Protein AF-A0A819YVL4-F1 (afdb_monomer_lite)

Sequence (292 aa):
MTNVKKLKRYEKDYFMRRAEEEQGELPLQRLEADNKRLTETCMRSELENEMLALELVNDRVRLKNNLEQAEDRMEKLTRELQVTRVIVKESEQHTFRLNEELENIREAFRRTCDELQQTQKIVTEYKQICSQLNDQLDKQKEKFKNKIETIQNVCCNSCNNLIRGTTSPPSSVVSTPECERQNHDNEDILPKISSVPSSITDRLRQVEIELAEKKLALTEALCNNQELAHQLRHSISIANDSDTTSVNSFRGISNNNNSTVRWLSKTIIILTYPFDFHFTSAIVSRVPASLK

Organism: NCBI:txid392033

Foldseek 3Di:
DPPVVVVVVVVVVVVVVVVVVVVVVVVVVVVVVVVVVVVVVVVVVVVVVVVVVVVVVVVVVVVVVVVVVVVVVVVVVVVVVVVVVVVVVVVVVVVVVVVVVVVVVVVVVVVVVVVVVVVVVVVVVVVVVVVVVVVVVVVVVVVVVVVLVVCLVPDDPVVNVVSVVVPPDDPDDPDDPPPDPPPPDPPPPDDPPPDPDVVVVVVVVVVVVVVVVVVVVVVVVVVVVVVVVVVVVVVVVVVVVVVVVVVVDDDDDDDDDPPVVVVVVVVVVVVPDDPDDDDDDDPDDDDDDDDD

pLDDT: mean 78.56, std 23.31, range [30.27, 98.75]

Structure (mmCIF, N/CA/C/O backbone):
data_AF-A0A819YVL4-F1
#
_entry.id   AF-A0A819YVL4-F1
#
loop_
_atom_site.group_PDB
_atom_site.id
_atom_site.type_symbol
_atom_site.label_atom_id
_atom_site.label_alt_id
_atom_site.label_comp_id
_atom_site.label_asym_id
_atom_site.label_entity_id
_atom_site.label_seq_id
_atom_site.pdbx_PDB_ins_code
_atom_site.Cartn_x
_atom_site.Cartn_y
_atom_site.Cartn_z
_atom_site.occupancy
_atom_site.B_iso_or_equiv
_atom_site.auth_seq_id
_atom_site.auth_comp_id
_atom_site.auth_asym_id
_atom_site.auth_atom_id
_atom_site.pdbx_PDB_model_num
ATOM 1 N N . MET A 1 1 ? 77.671 13.177 -96.233 1.00 52.41 1 MET A N 1
ATOM 2 C CA . MET A 1 1 ? 76.613 14.193 -96.038 1.00 52.41 1 MET A CA 1
ATOM 3 C C . MET A 1 1 ? 75.501 13.595 -95.194 1.00 52.41 1 MET A C 1
ATOM 5 O O . MET A 1 1 ? 74.635 12.898 -95.711 1.00 52.41 1 MET A O 1
ATOM 9 N N . THR A 1 2 ? 75.571 13.794 -93.882 1.00 53.97 2 THR A N 1
ATOM 10 C CA . THR A 1 2 ? 74.529 13.384 -92.935 1.00 53.97 2 THR A CA 1
ATOM 11 C C . THR A 1 2 ? 73.210 14.010 -93.377 1.00 53.97 2 THR A C 1
ATOM 13 O O . THR A 1 2 ? 73.145 15.202 -93.668 1.00 53.97 2 THR A O 1
ATOM 16 N N . ASN A 1 3 ? 72.184 13.183 -93.554 1.00 65.81 3 ASN A N 1
ATOM 17 C CA . ASN A 1 3 ? 70.962 13.545 -94.263 1.00 65.81 3 ASN A CA 1
ATOM 18 C C . ASN A 1 3 ? 70.121 14.518 -93.413 1.00 65.81 3 ASN A C 1
ATOM 20 O O . ASN A 1 3 ? 69.244 14.099 -92.662 1.00 65.81 3 ASN A O 1
ATOM 24 N N . VAL A 1 4 ? 70.409 15.819 -93.527 1.00 73.25 4 VAL A N 1
ATOM 25 C CA . VAL A 1 4 ? 69.782 16.930 -92.782 1.00 73.25 4 VAL A CA 1
ATOM 26 C C . VAL A 1 4 ? 68.249 16.873 -92.827 1.00 73.25 4 VAL A C 1
ATOM 28 O O . VAL A 1 4 ? 67.583 17.243 -91.865 1.00 73.25 4 VAL A O 1
ATOM 31 N N . LYS A 1 5 ? 67.667 16.345 -93.912 1.00 79.06 5 LYS A N 1
ATOM 32 C CA . LYS A 1 5 ? 66.213 16.160 -94.043 1.00 79.06 5 LYS A CA 1
ATOM 33 C C . LYS A 1 5 ? 65.666 15.081 -93.100 1.00 79.06 5 LYS A C 1
ATOM 35 O O . LYS A 1 5 ? 64.591 15.269 -92.542 1.00 79.06 5 LYS A O 1
ATOM 40 N N . LYS A 1 6 ? 66.397 13.977 -92.892 1.00 81.81 6 LYS A N 1
ATOM 41 C CA . LYS A 1 6 ? 66.023 12.945 -91.906 1.00 81.81 6 LYS A CA 1
ATOM 42 C C . LYS A 1 6 ? 66.091 13.497 -90.484 1.00 81.81 6 LYS A C 1
ATOM 44 O O . LYS A 1 6 ? 65.193 13.231 -89.700 1.00 81.81 6 LYS A O 1
ATOM 49 N N . LEU A 1 7 ? 67.105 14.309 -90.184 1.00 82.62 7 LEU A N 1
ATOM 50 C CA . LEU A 1 7 ? 67.271 14.914 -88.862 1.00 82.62 7 LEU A CA 1
ATOM 51 C C . LEU A 1 7 ? 66.114 15.868 -88.518 1.00 82.62 7 LEU A C 1
ATOM 53 O O . LEU A 1 7 ? 65.517 15.731 -87.460 1.00 82.62 7 LEU A O 1
ATOM 57 N N . LYS A 1 8 ? 65.713 16.737 -89.458 1.00 85.56 8 LYS A N 1
ATOM 58 C CA . LYS A 1 8 ? 64.545 17.625 -89.293 1.00 85.56 8 LYS A CA 1
ATOM 59 C C . LYS A 1 8 ? 63.222 16.873 -89.120 1.00 85.56 8 LYS A C 1
ATOM 61 O O . LYS A 1 8 ? 62.324 17.350 -88.435 1.00 85.56 8 LYS A O 1
ATOM 66 N N . ARG A 1 9 ? 63.078 15.702 -89.753 1.00 88.12 9 ARG A N 1
ATOM 67 C CA . ARG A 1 9 ? 61.903 14.842 -89.559 1.00 88.12 9 ARG A CA 1
ATOM 68 C C . ARG A 1 9 ? 61.876 14.262 -88.147 1.00 88.12 9 ARG A C 1
ATOM 70 O O . ARG A 1 9 ? 60.849 14.362 -87.496 1.00 88.12 9 ARG A O 1
ATOM 77 N N . TYR A 1 10 ? 62.998 13.728 -87.668 1.00 89.56 10 TYR A N 1
ATOM 78 C CA . TYR A 1 10 ? 63.088 13.218 -86.298 1.00 89.56 10 TYR A CA 1
ATOM 79 C C . TYR A 1 10 ? 62.870 14.306 -85.249 1.00 89.56 10 TYR A C 1
ATOM 81 O O . TYR A 1 10 ? 62.209 14.055 -84.252 1.00 89.56 10 TYR A O 1
ATOM 89 N N . GLU A 1 11 ? 63.375 15.513 -85.494 1.00 87.56 11 GLU A N 1
ATOM 90 C CA . GLU A 1 11 ? 63.125 16.677 -84.646 1.00 87.56 11 GLU A CA 1
ATOM 91 C C . GLU A 1 11 ? 61.625 17.000 -84.570 1.00 87.56 11 GLU A C 1
ATOM 93 O O . GLU A 1 11 ? 61.068 17.099 -83.479 1.00 87.56 11 GLU A O 1
ATOM 98 N N . LYS A 1 12 ? 60.938 17.066 -85.717 1.00 90.94 12 LYS A N 1
ATOM 99 C CA . LYS A 1 12 ? 59.486 17.284 -85.757 1.00 90.94 12 LYS A CA 1
ATOM 100 C C . LYS A 1 12 ? 58.706 16.159 -85.064 1.00 90.94 12 LYS A C 1
ATOM 102 O O . LYS A 1 12 ? 57.804 16.448 -84.286 1.00 90.94 12 LYS A O 1
ATOM 107 N N . ASP A 1 13 ? 59.053 14.903 -85.330 1.00 89.12 13 ASP A N 1
ATOM 108 C CA . ASP A 1 13 ? 58.382 13.739 -84.740 1.00 89.12 13 ASP A CA 1
ATOM 109 C C . ASP A 1 13 ? 58.608 13.670 -83.215 1.00 89.12 13 ASP A C 1
ATOM 111 O O . ASP A 1 13 ? 57.709 13.273 -82.478 1.00 89.12 13 ASP A O 1
ATOM 115 N N . TYR A 1 14 ? 59.774 14.107 -82.723 1.00 92.44 14 TYR A N 1
ATOM 116 C CA . TYR A 1 14 ? 60.055 14.251 -81.291 1.00 92.44 14 TYR A CA 1
ATOM 117 C C . TYR A 1 14 ? 59.185 15.336 -80.644 1.00 92.44 14 TYR A C 1
ATOM 119 O O . TYR A 1 14 ? 58.574 15.081 -79.609 1.00 92.44 14 TYR A O 1
ATOM 127 N N . PHE A 1 15 ? 59.078 16.519 -81.262 1.00 92.50 15 PHE A N 1
ATOM 128 C CA . PHE A 1 15 ? 58.222 17.590 -80.743 1.00 92.50 15 PHE A CA 1
ATOM 129 C C . PHE A 1 15 ? 56.736 17.217 -80.754 1.00 92.50 15 PHE A C 1
ATOM 131 O O . PHE A 1 15 ? 56.042 17.537 -79.795 1.00 92.50 15 PHE A O 1
ATOM 138 N N . MET A 1 16 ? 56.252 16.516 -81.788 1.00 90.88 16 MET A N 1
ATOM 139 C CA . MET A 1 16 ? 54.866 16.031 -81.814 1.00 90.88 16 MET A CA 1
ATOM 140 C C . MET A 1 16 ? 54.609 15.007 -80.707 1.00 90.88 16 MET A C 1
ATOM 142 O O . MET A 1 16 ? 53.653 15.172 -79.962 1.00 90.88 16 MET A O 1
ATOM 146 N N . ARG A 1 17 ? 55.491 14.012 -80.530 1.00 89.06 17 ARG A N 1
ATOM 147 C CA . ARG A 1 17 ? 55.328 13.007 -79.468 1.00 89.06 17 ARG A CA 1
ATOM 148 C C . ARG A 1 17 ? 55.371 13.628 -78.071 1.00 89.06 17 ARG A C 1
ATOM 150 O O . ARG A 1 17 ? 54.553 13.287 -77.233 1.00 89.06 17 ARG A O 1
ATOM 157 N N . ARG A 1 18 ? 56.282 14.576 -77.836 1.00 86.81 18 ARG A N 1
ATOM 158 C CA . ARG A 1 18 ? 56.377 15.284 -76.553 1.00 86.81 18 ARG A CA 1
ATOM 159 C C . ARG A 1 18 ? 55.138 16.136 -76.272 1.00 86.81 18 ARG A C 1
ATOM 161 O O . ARG A 1 18 ? 54.684 16.178 -75.139 1.00 86.81 18 ARG A O 1
ATOM 168 N N . ALA A 1 19 ? 54.586 16.792 -77.294 1.00 85.12 19 ALA A N 1
ATOM 169 C CA . ALA A 1 19 ? 53.345 17.550 -77.163 1.00 85.12 19 ALA A CA 1
ATOM 170 C C . ALA A 1 19 ? 52.132 16.636 -76.911 1.00 85.12 19 ALA A C 1
ATOM 172 O O . ALA A 1 19 ? 51.257 17.000 -76.135 1.00 85.12 19 ALA A O 1
ATOM 173 N N . GLU A 1 20 ? 52.087 15.449 -77.526 1.00 86.56 20 GLU A N 1
ATOM 174 C CA . GLU A 1 20 ? 51.066 14.424 -77.259 1.00 86.56 20 GLU A CA 1
ATOM 175 C C . GLU A 1 20 ? 51.182 13.853 -75.835 1.00 86.56 20 GLU A C 1
ATOM 177 O O . GLU A 1 20 ? 50.165 13.688 -75.165 1.00 86.56 20 GLU A O 1
ATOM 182 N N . GLU A 1 21 ? 52.403 13.597 -75.351 1.00 80.19 21 GLU A N 1
ATOM 183 C CA . GLU A 1 21 ? 52.685 13.180 -73.969 1.00 80.19 21 GLU A CA 1
ATOM 184 C C . GLU A 1 21 ? 52.260 14.265 -72.970 1.00 80.19 21 GLU A C 1
ATOM 186 O O . GLU A 1 21 ? 51.478 13.983 -72.071 1.00 80.19 21 GLU A O 1
ATOM 191 N N . GLU A 1 22 ? 52.663 15.520 -73.178 1.00 79.19 22 GLU A N 1
ATOM 192 C CA . GLU A 1 22 ? 52.280 16.659 -72.329 1.00 79.19 22 GLU A CA 1
ATOM 193 C C . GLU A 1 22 ? 50.758 16.903 -72.350 1.00 79.19 22 GLU A C 1
ATOM 195 O O . GLU A 1 22 ? 50.133 17.150 -71.314 1.00 79.19 22 GLU A O 1
ATOM 200 N N . GLN A 1 23 ? 50.119 16.753 -73.517 1.00 80.75 23 GLN A N 1
ATOM 201 C CA . GLN A 1 23 ? 48.664 16.818 -73.646 1.00 80.75 23 GLN A CA 1
ATOM 202 C C . GLN A 1 23 ? 47.959 15.620 -72.993 1.00 80.75 23 GLN A C 1
ATOM 204 O O . GLN A 1 23 ? 46.800 15.768 -72.620 1.00 80.75 23 GLN A O 1
ATOM 209 N N . GLY A 1 24 ? 48.607 14.460 -72.852 1.00 79.88 24 GLY A N 1
ATOM 210 C CA . GLY A 1 24 ? 48.092 13.290 -72.130 1.00 79.88 24 GLY A CA 1
ATOM 211 C C . GLY A 1 24 ? 48.316 13.360 -70.614 1.00 79.88 24 GLY A C 1
ATOM 212 O O . GLY A 1 24 ? 47.449 12.951 -69.838 1.00 79.88 24 GLY A O 1
ATOM 213 N N . GLU A 1 25 ? 49.433 13.947 -70.186 1.00 78.88 25 GLU A N 1
ATOM 214 C CA . GLU A 1 25 ? 49.786 14.181 -68.784 1.00 78.88 25 GLU A CA 1
ATOM 215 C C . GLU A 1 25 ? 48.836 15.186 -68.114 1.00 78.88 25 GLU A C 1
ATOM 217 O O . GLU A 1 25 ? 48.423 14.974 -66.976 1.00 78.88 25 GLU A O 1
ATOM 222 N N . LEU A 1 26 ? 48.406 16.242 -68.814 1.00 83.50 26 LEU A N 1
ATOM 223 C CA . LEU A 1 26 ? 47.478 17.248 -68.271 1.00 83.50 26 LEU A CA 1
ATOM 224 C C . LEU A 1 26 ? 46.088 16.677 -67.866 1.00 83.50 26 LEU A C 1
ATOM 226 O O . LEU A 1 26 ? 45.617 16.960 -66.759 1.00 83.50 26 LEU A O 1
ATOM 230 N N . PRO A 1 27 ? 45.399 15.869 -68.699 1.00 91.75 27 PRO A N 1
ATOM 231 C CA . PRO A 1 27 ? 44.205 15.117 -68.321 1.00 91.75 27 PRO A CA 1
ATOM 232 C C . PRO A 1 27 ? 44.451 14.121 -67.191 1.00 91.75 27 PRO A C 1
ATOM 234 O O . PRO A 1 27 ? 43.608 14.011 -66.301 1.00 91.75 27 PRO A O 1
ATOM 237 N N . LEU A 1 28 ? 45.587 13.416 -67.211 1.00 90.56 28 LEU A N 1
ATOM 238 C CA . LEU A 1 28 ? 45.926 12.439 -66.181 1.00 90.56 28 LEU A CA 1
ATOM 239 C C . LEU A 1 28 ? 46.064 13.113 -64.809 1.00 90.56 28 LEU A C 1
ATOM 241 O O . LEU A 1 28 ? 45.412 12.687 -63.862 1.00 90.56 28 LEU A O 1
ATOM 245 N N . GLN A 1 29 ? 46.792 14.228 -64.724 1.00 91.56 29 GLN A N 1
ATOM 246 C CA . GLN A 1 29 ? 46.947 15.011 -63.491 1.00 91.56 29 GLN A CA 1
ATOM 247 C C . GLN A 1 29 ? 45.604 15.520 -62.945 1.00 91.56 29 GLN A C 1
ATOM 249 O O . GLN A 1 29 ? 45.379 15.523 -61.733 1.00 91.56 29 GLN A O 1
ATOM 254 N N . ARG A 1 30 ? 44.679 15.934 -63.824 1.00 93.00 30 ARG A N 1
ATOM 255 C CA . ARG A 1 30 ? 43.323 16.328 -63.408 1.00 93.00 30 ARG A CA 1
ATOM 256 C C . ARG A 1 30 ? 42.560 15.145 -62.816 1.00 93.00 30 ARG A C 1
ATOM 258 O O . ARG A 1 30 ? 41.958 15.289 -61.755 1.00 93.00 30 ARG A O 1
ATOM 265 N N . LEU A 1 31 ? 42.589 13.997 -63.490 1.00 94.94 31 LEU A N 1
ATOM 266 C CA . LEU A 1 31 ? 41.920 12.786 -63.018 1.00 94.94 31 LEU A CA 1
ATOM 267 C C . LEU A 1 31 ? 42.509 12.292 -61.694 1.00 94.94 31 LEU A C 1
ATOM 269 O O . LEU A 1 31 ? 41.754 11.888 -60.816 1.00 94.94 31 LEU A O 1
ATOM 273 N N . GLU A 1 32 ? 43.826 12.366 -61.514 1.00 95.31 32 GLU A N 1
ATOM 274 C CA . GLU A 1 32 ? 44.493 12.037 -60.251 1.00 95.31 32 GLU A CA 1
ATOM 275 C C . GLU A 1 32 ? 44.056 12.968 -59.114 1.00 95.31 32 GLU A C 1
ATOM 277 O O . GLU A 1 32 ? 43.731 12.498 -58.021 1.00 95.31 32 GLU A O 1
ATOM 282 N N . ALA A 1 33 ? 43.979 14.277 -59.367 1.00 94.69 33 ALA A N 1
ATOM 283 C CA . ALA A 1 33 ? 43.494 15.245 -58.385 1.00 94.69 33 ALA A CA 1
ATOM 284 C C . ALA A 1 33 ? 42.017 15.010 -58.017 1.00 94.69 33 ALA A C 1
ATOM 286 O O . ALA A 1 33 ? 41.658 15.049 -56.837 1.00 94.69 33 ALA A O 1
ATOM 287 N N . ASP A 1 34 ? 41.164 14.727 -59.005 1.00 95.56 34 ASP A N 1
ATOM 288 C CA . ASP A 1 34 ? 39.753 14.411 -58.778 1.00 95.56 34 ASP A CA 1
ATOM 289 C C . ASP A 1 34 ? 39.583 13.087 -58.015 1.00 95.56 34 ASP A C 1
ATOM 291 O O . ASP A 1 34 ? 38.775 13.018 -57.088 1.00 95.56 34 ASP A O 1
ATOM 295 N N . ASN A 1 35 ? 40.370 12.057 -58.340 1.00 95.88 35 ASN A N 1
ATOM 296 C CA . ASN A 1 35 ? 40.359 10.770 -57.643 1.00 95.88 35 ASN A CA 1
ATOM 297 C C . ASN A 1 35 ? 40.814 10.924 -56.185 1.00 95.88 35 ASN A C 1
ATOM 299 O O . ASN A 1 35 ? 40.161 10.420 -55.270 1.00 95.88 35 ASN A O 1
ATOM 303 N N . LYS A 1 36 ? 41.862 11.721 -55.945 1.00 97.25 36 LYS A N 1
ATOM 304 C CA . LYS A 1 36 ? 42.297 12.072 -54.590 1.00 97.25 36 LYS A CA 1
ATOM 305 C C . LYS A 1 36 ? 41.182 12.772 -53.807 1.00 97.25 36 LYS A C 1
ATOM 307 O O . LYS A 1 36 ? 40.866 12.342 -52.702 1.00 97.25 36 LYS A O 1
ATOM 312 N N . ARG A 1 37 ? 40.522 13.779 -54.394 1.00 97.12 37 ARG A N 1
ATOM 313 C CA . ARG A 1 37 ? 39.398 14.487 -53.750 1.00 97.12 37 ARG A CA 1
ATOM 314 C C . ARG A 1 37 ? 38.223 13.554 -53.440 1.00 97.12 37 ARG A C 1
ATOM 316 O O . ARG A 1 37 ? 37.609 13.662 -52.378 1.00 97.12 37 ARG A O 1
ATOM 323 N N . LEU A 1 38 ? 37.884 12.651 -54.362 1.00 97.88 38 LEU A N 1
ATOM 324 C CA . LEU A 1 38 ? 36.821 11.662 -54.161 1.00 97.88 38 LEU A CA 1
ATOM 325 C C . LEU A 1 38 ? 37.177 10.668 -53.054 1.00 97.88 38 LEU A C 1
ATOM 327 O O . LEU A 1 38 ? 36.324 10.367 -52.223 1.00 97.88 38 LEU A O 1
ATOM 331 N N . THR A 1 39 ? 38.431 10.221 -53.006 1.00 97.69 39 THR A N 1
ATOM 332 C CA . THR A 1 39 ? 38.941 9.326 -51.960 1.00 97.69 39 THR A CA 1
ATOM 333 C C . THR A 1 39 ? 38.878 9.995 -50.590 1.00 97.69 39 THR A C 1
ATOM 335 O O . THR A 1 39 ? 38.339 9.417 -49.653 1.00 97.69 39 THR A O 1
ATOM 338 N N . GLU A 1 40 ? 39.339 11.244 -50.476 1.00 97.69 40 GLU A N 1
ATOM 339 C CA . GLU A 1 40 ? 39.250 12.028 -49.236 1.00 97.69 40 GLU A CA 1
ATOM 340 C C . GLU A 1 40 ? 37.793 12.222 -48.787 1.00 97.69 40 GLU A C 1
ATOM 342 O O . GLU A 1 40 ? 37.478 12.123 -47.601 1.00 97.69 40 GLU A O 1
ATOM 347 N N . THR A 1 41 ? 36.883 12.455 -49.737 1.00 97.94 41 THR A N 1
ATOM 348 C CA . THR A 1 41 ? 35.451 12.592 -49.440 1.00 97.94 41 THR A CA 1
ATOM 349 C C . THR A 1 41 ? 34.844 11.269 -48.970 1.00 97.94 41 THR A C 1
ATOM 351 O O . THR A 1 41 ? 34.106 11.283 -47.988 1.00 97.94 41 THR A O 1
ATOM 354 N N . CYS A 1 42 ? 35.177 10.142 -49.614 1.00 97.69 42 CYS A N 1
ATOM 355 C CA . CYS A 1 42 ? 34.743 8.813 -49.170 1.00 97.69 42 CYS A CA 1
ATOM 356 C C . CYS A 1 42 ? 35.244 8.515 -47.762 1.00 97.69 42 CYS A C 1
ATOM 358 O O . CYS A 1 42 ? 34.427 8.210 -46.904 1.00 97.69 42 CYS A O 1
ATOM 360 N N . MET A 1 43 ? 36.541 8.701 -47.497 1.00 98.06 43 MET A N 1
ATOM 361 C CA . MET A 1 43 ? 37.119 8.463 -46.170 1.00 98.06 43 MET A CA 1
ATOM 362 C C . MET A 1 43 ? 36.424 9.296 -45.090 1.00 98.06 43 MET A C 1
ATOM 364 O O . MET A 1 43 ? 36.105 8.788 -44.020 1.00 98.06 43 MET A O 1
ATOM 368 N N . ARG A 1 44 ? 36.135 10.574 -45.364 1.00 98.31 44 ARG A N 1
ATOM 369 C CA . ARG A 1 44 ? 35.394 11.420 -44.420 1.00 98.31 44 ARG A CA 1
ATOM 370 C C . ARG A 1 44 ? 33.985 10.887 -44.162 1.00 98.31 44 ARG A C 1
ATOM 372 O O . ARG A 1 44 ? 33.578 10.804 -43.010 1.00 98.31 44 ARG A O 1
ATOM 379 N N . SER A 1 45 ? 33.247 10.534 -45.212 1.00 98.00 45 SER A N 1
ATOM 380 C CA . SER A 1 45 ? 31.891 9.997 -45.071 1.00 98.00 45 SER A CA 1
ATOM 381 C C . SER A 1 45 ? 31.866 8.626 -44.390 1.00 98.00 45 SER A C 1
ATOM 383 O O . SER A 1 45 ? 30.940 8.346 -43.635 1.00 98.00 45 SER A O 1
ATOM 385 N N . GLU A 1 46 ? 32.873 7.783 -44.610 1.00 98.25 46 GLU A N 1
ATOM 386 C CA . GLU A 1 46 ? 33.050 6.511 -43.901 1.00 98.25 46 GLU A CA 1
ATOM 387 C C . GLU A 1 46 ? 33.251 6.748 -42.401 1.00 98.25 46 GLU A C 1
ATOM 389 O O . GLU A 1 46 ? 32.521 6.173 -41.599 1.00 98.25 46 GLU A O 1
ATOM 394 N N . LEU A 1 47 ? 34.138 7.673 -42.022 1.00 98.12 47 LEU A N 1
ATOM 395 C CA . LEU A 1 47 ? 34.357 8.040 -40.620 1.00 98.12 47 LEU A CA 1
ATOM 396 C C . LEU A 1 47 ? 33.106 8.643 -39.967 1.00 98.12 47 LEU A C 1
ATOM 398 O O . LEU A 1 47 ? 32.761 8.279 -38.845 1.00 98.12 47 LEU A O 1
ATOM 402 N N . GLU A 1 48 ? 32.406 9.550 -40.656 1.00 98.44 48 GLU A N 1
ATOM 403 C CA . GLU A 1 48 ? 31.145 10.124 -40.166 1.00 98.44 48 GLU A CA 1
ATOM 404 C C . GLU A 1 48 ? 30.097 9.018 -39.934 1.00 98.44 48 GLU A C 1
ATOM 406 O O . GLU A 1 48 ? 29.450 8.988 -38.886 1.00 98.44 48 GLU A O 1
ATOM 411 N N . ASN A 1 49 ? 29.976 8.057 -40.855 1.00 98.12 49 ASN A N 1
ATOM 412 C CA . ASN A 1 49 ? 29.081 6.910 -40.700 1.00 98.12 49 ASN A CA 1
ATOM 413 C C . ASN A 1 49 ? 29.483 6.001 -39.529 1.00 98.12 49 ASN A C 1
ATOM 415 O O . ASN A 1 49 ? 28.613 5.562 -38.776 1.00 98.12 49 ASN A O 1
ATOM 419 N N . GLU A 1 50 ? 30.776 5.722 -39.354 1.00 98.56 50 GLU A N 1
ATOM 420 C CA . GLU A 1 50 ? 31.285 4.934 -38.226 1.00 98.56 50 GLU A CA 1
ATOM 421 C C . GLU A 1 50 ? 30.989 5.615 -36.886 1.00 98.56 50 GLU A C 1
ATOM 423 O O . GLU A 1 50 ? 30.509 4.968 -35.953 1.00 98.56 50 GLU A O 1
ATOM 428 N N . MET A 1 51 ? 31.204 6.929 -36.794 1.00 98.44 51 MET A N 1
ATOM 429 C CA . MET A 1 51 ? 30.887 7.707 -35.596 1.00 98.44 51 MET A CA 1
ATOM 430 C C . MET A 1 51 ? 29.394 7.667 -35.269 1.00 98.44 51 MET A C 1
ATOM 432 O O . MET A 1 51 ? 29.029 7.402 -34.122 1.00 98.44 51 MET A O 1
ATOM 436 N N . LEU A 1 52 ? 28.531 7.867 -36.269 1.00 98.56 52 LEU A N 1
ATOM 437 C CA . LEU A 1 52 ? 27.080 7.783 -36.094 1.00 98.56 52 LEU A CA 1
ATOM 438 C C . LEU A 1 52 ? 26.637 6.374 -35.678 1.00 98.56 52 LEU A C 1
ATOM 440 O O . LEU A 1 52 ? 25.757 6.224 -34.829 1.00 98.56 52 LEU A O 1
ATOM 444 N N . ALA A 1 53 ? 27.258 5.328 -36.229 1.00 98.62 53 ALA A N 1
ATOM 445 C CA . ALA A 1 53 ? 26.980 3.952 -35.833 1.00 98.62 53 ALA A CA 1
ATOM 446 C C . ALA A 1 53 ? 27.368 3.694 -34.367 1.00 98.62 53 ALA A C 1
ATOM 448 O O . ALA A 1 53 ? 26.598 3.071 -33.631 1.00 98.62 53 ALA A O 1
ATOM 449 N N . LEU A 1 54 ? 28.524 4.197 -33.920 1.00 98.56 54 LEU A N 1
ATOM 450 C CA . LEU A 1 54 ? 28.957 4.100 -32.524 1.00 98.56 54 LEU A CA 1
ATOM 451 C C . LEU A 1 54 ? 28.020 4.859 -31.579 1.00 98.56 54 LEU A C 1
ATOM 453 O O . LEU A 1 54 ? 27.638 4.314 -30.541 1.00 98.56 54 LEU A O 1
ATOM 457 N N . GLU A 1 55 ? 27.619 6.080 -31.937 1.00 98.50 55 GLU A N 1
ATOM 458 C CA . GLU A 1 55 ? 26.669 6.878 -31.156 1.00 98.50 55 GLU A CA 1
ATOM 459 C C . GLU A 1 55 ? 25.324 6.154 -31.022 1.00 98.50 55 GLU A C 1
ATOM 461 O O . GLU A 1 55 ? 24.822 5.986 -29.911 1.00 98.50 55 GLU A O 1
ATOM 466 N N . LEU A 1 56 ? 24.797 5.608 -32.122 1.00 98.56 56 LEU A N 1
ATOM 467 C CA . LEU A 1 56 ? 23.551 4.844 -32.117 1.00 98.56 56 LEU A CA 1
ATOM 468 C C . LEU A 1 56 ? 23.645 3.588 -31.244 1.00 98.56 56 LEU A C 1
ATOM 470 O O . LEU A 1 56 ? 22.704 3.259 -30.518 1.00 98.56 56 LEU A O 1
ATOM 474 N N . VAL A 1 57 ? 24.766 2.865 -31.295 1.00 98.69 57 VAL A N 1
ATOM 475 C CA . VAL A 1 57 ? 24.986 1.694 -30.435 1.00 98.69 57 VAL A CA 1
ATOM 476 C C . VAL A 1 57 ? 25.049 2.108 -28.966 1.00 98.69 57 VAL A C 1
ATOM 478 O O . VAL A 1 57 ? 24.421 1.452 -28.132 1.00 98.69 57 VAL A O 1
ATOM 481 N N . ASN A 1 58 ? 25.749 3.196 -28.645 1.00 98.56 58 ASN A N 1
ATOM 482 C CA . ASN A 1 58 ? 25.836 3.718 -27.285 1.00 98.56 58 ASN A CA 1
ATOM 483 C C . ASN A 1 58 ? 24.454 4.129 -26.756 1.00 98.56 58 ASN A C 1
ATOM 485 O O . ASN A 1 58 ? 24.040 3.702 -25.676 1.00 98.56 58 ASN A O 1
ATOM 489 N N . ASP A 1 59 ? 23.688 4.864 -27.558 1.00 98.62 59 ASP A N 1
ATOM 490 C CA . ASP A 1 59 ? 22.324 5.259 -27.223 1.00 98.62 59 ASP A CA 1
ATOM 491 C C . ASP A 1 59 ? 21.404 4.060 -27.043 1.00 98.62 59 ASP A C 1
ATOM 493 O O . ASP A 1 59 ? 20.641 4.003 -26.078 1.00 98.62 59 ASP A O 1
ATOM 497 N N . ARG A 1 60 ? 21.520 3.049 -27.907 1.00 98.62 60 ARG A N 1
ATOM 498 C CA . ARG A 1 60 ? 20.774 1.798 -27.767 1.00 98.62 60 ARG A CA 1
ATOM 499 C C . ARG A 1 60 ? 21.098 1.093 -26.451 1.00 98.62 60 ARG A C 1
ATOM 501 O O . ARG A 1 60 ? 20.177 0.610 -25.796 1.00 98.62 60 ARG A O 1
ATOM 508 N N . VAL A 1 61 ? 22.371 0.999 -26.065 1.00 98.69 61 VAL A N 1
ATOM 509 C CA . VAL A 1 61 ? 22.775 0.387 -24.786 1.00 98.69 61 VAL A CA 1
ATOM 510 C C . VAL A 1 61 ? 22.236 1.204 -23.613 1.00 98.69 61 VAL A C 1
ATOM 512 O O . VAL A 1 61 ? 21.610 0.646 -22.715 1.00 98.69 61 VAL A O 1
ATOM 515 N N . ARG A 1 62 ? 22.386 2.531 -23.654 1.00 98.69 62 ARG A N 1
ATOM 516 C CA . ARG A 1 62 ? 21.873 3.444 -22.627 1.00 98.69 62 ARG A CA 1
ATOM 517 C C . ARG A 1 62 ? 20.361 3.311 -22.441 1.00 98.69 62 ARG A C 1
ATOM 519 O O . ARG A 1 62 ? 19.892 3.211 -21.311 1.00 98.69 62 ARG A O 1
ATOM 526 N N . LEU A 1 63 ? 19.598 3.285 -23.533 1.00 98.62 63 LEU A N 1
ATOM 527 C CA . LEU A 1 63 ? 18.142 3.144 -23.484 1.00 98.62 63 LEU A CA 1
ATOM 528 C C . LEU A 1 63 ? 17.712 1.775 -22.957 1.00 98.62 63 LEU A C 1
ATOM 530 O O . LEU A 1 63 ? 16.767 1.714 -22.177 1.00 98.62 63 LEU A O 1
ATOM 534 N N . LYS A 1 64 ? 18.418 0.697 -23.319 1.00 98.69 64 LYS A N 1
ATOM 535 C CA . LYS A 1 64 ? 18.160 -0.635 -22.756 1.00 98.69 64 LYS A CA 1
ATOM 536 C C . LYS A 1 64 ? 18.388 -0.671 -21.248 1.00 98.69 64 LYS A C 1
ATOM 538 O O . LYS A 1 64 ? 17.505 -1.120 -20.532 1.00 98.69 64 LYS A O 1
ATOM 543 N N . ASN A 1 65 ? 19.501 -0.119 -20.771 1.00 98.62 65 ASN A N 1
ATOM 544 C CA . ASN A 1 65 ? 19.785 -0.054 -19.337 1.00 98.62 65 ASN A CA 1
ATOM 545 C C . ASN A 1 65 ? 18.744 0.797 -18.591 1.00 98.62 65 ASN A C 1
ATOM 547 O O . ASN A 1 65 ? 18.349 0.468 -17.477 1.00 98.62 65 ASN A O 1
ATOM 551 N N . ASN A 1 66 ? 18.285 1.897 -19.197 1.00 98.75 66 ASN A N 1
ATOM 552 C CA . ASN A 1 66 ? 17.230 2.725 -18.614 1.00 98.75 66 ASN A CA 1
ATOM 553 C C . ASN A 1 66 ? 15.884 1.989 -18.556 1.00 98.75 66 ASN A C 1
ATOM 555 O O . ASN A 1 66 ? 15.152 2.161 -17.584 1.00 98.75 66 ASN A O 1
ATOM 559 N N . LEU A 1 67 ? 15.562 1.196 -19.583 1.00 98.75 67 LEU A N 1
ATOM 560 C CA . LEU A 1 67 ? 14.358 0.369 -19.616 1.00 98.75 67 LEU A CA 1
ATOM 561 C C . LEU A 1 67 ? 14.410 -0.712 -18.532 1.00 98.75 67 LEU A C 1
ATOM 563 O O . LEU A 1 67 ? 13.489 -0.780 -17.729 1.00 98.75 67 LEU A O 1
ATOM 567 N N . GLU A 1 68 ? 15.509 -1.460 -18.445 1.00 98.75 68 GLU A N 1
ATOM 568 C CA . GLU A 1 68 ? 15.726 -2.490 -17.418 1.00 98.75 68 GLU A CA 1
ATOM 569 C C . GLU A 1 68 ? 15.597 -1.901 -16.003 1.00 98.75 68 GLU A C 1
ATOM 571 O O . GLU A 1 68 ? 14.830 -2.389 -15.178 1.00 98.75 68 GLU A O 1
ATOM 576 N N . GLN A 1 69 ? 16.228 -0.749 -15.741 1.00 98.62 69 GLN A N 1
ATOM 577 C CA . GLN A 1 69 ? 16.073 -0.056 -14.458 1.00 98.62 69 GLN A CA 1
ATOM 578 C C . GLN A 1 69 ? 14.634 0.395 -14.178 1.00 98.62 69 GLN A C 1
ATOM 580 O O . GLN A 1 69 ? 14.222 0.459 -13.017 1.00 98.62 69 GLN A O 1
ATOM 585 N N . ALA A 1 70 ? 13.879 0.793 -15.203 1.00 98.56 70 ALA A N 1
ATOM 586 C CA . ALA A 1 70 ? 12.481 1.174 -15.040 1.00 98.56 70 ALA A CA 1
ATOM 587 C C . ALA A 1 70 ? 11.604 -0.051 -14.739 1.00 98.56 70 ALA A C 1
ATOM 589 O O . ALA A 1 70 ? 10.728 0.036 -13.876 1.00 98.56 70 ALA A O 1
ATOM 590 N N . GLU A 1 71 ? 11.872 -1.182 -15.391 1.00 98.69 71 GLU A N 1
ATOM 591 C CA . GLU A 1 71 ? 11.207 -2.466 -15.157 1.00 98.69 71 GLU A CA 1
ATOM 592 C C . GLU A 1 71 ? 11.468 -2.975 -13.731 1.00 98.69 71 GLU A C 1
ATOM 594 O O . GLU A 1 71 ? 10.510 -3.242 -13.003 1.00 98.69 71 GLU A O 1
ATOM 599 N N . ASP A 1 72 ? 12.721 -2.963 -13.267 1.00 98.75 72 ASP A N 1
ATOM 600 C CA . ASP A 1 72 ? 13.086 -3.332 -11.890 1.00 98.75 72 ASP A CA 1
ATOM 601 C C . ASP A 1 72 ? 12.377 -2.459 -10.845 1.00 98.75 72 ASP A C 1
ATOM 603 O O . ASP A 1 72 ? 11.877 -2.938 -9.819 1.00 98.75 72 ASP A O 1
ATOM 607 N N . ARG A 1 73 ? 12.310 -1.143 -11.093 1.00 98.62 73 ARG A N 1
ATOM 608 C CA . ARG A 1 73 ? 11.598 -0.203 -10.212 1.00 98.62 73 ARG A CA 1
ATOM 609 C C . ARG A 1 73 ? 10.103 -0.488 -10.191 1.00 98.62 73 ARG A C 1
ATOM 611 O O . ARG A 1 73 ? 9.503 -0.455 -9.117 1.00 98.62 73 ARG A O 1
ATOM 618 N N . MET A 1 74 ? 9.504 -0.759 -11.347 1.00 98.69 74 MET A N 1
ATOM 619 C CA . MET A 1 74 ? 8.091 -1.111 -11.452 1.00 98.69 74 MET A CA 1
ATOM 620 C C . MET A 1 74 ? 7.793 -2.402 -10.684 1.00 98.69 74 MET A C 1
ATOM 622 O O . MET A 1 74 ? 6.820 -2.453 -9.929 1.00 98.69 74 MET A O 1
ATOM 626 N N . GLU A 1 75 ? 8.636 -3.424 -10.818 1.00 98.69 75 GLU A N 1
ATOM 627 C CA . GLU A 1 75 ? 8.463 -4.692 -10.111 1.00 98.69 75 GLU A CA 1
ATOM 628 C C . GLU A 1 75 ? 8.597 -4.511 -8.592 1.00 98.69 75 GLU A C 1
ATOM 630 O O . GLU A 1 75 ? 7.753 -4.986 -7.826 1.00 98.69 75 GLU A O 1
ATOM 635 N N . LYS A 1 76 ? 9.602 -3.746 -8.145 1.00 98.56 76 LYS A N 1
ATOM 636 C CA . LYS A 1 76 ? 9.787 -3.406 -6.729 1.00 98.56 76 LYS A CA 1
ATOM 637 C C . LYS A 1 76 ? 8.567 -2.686 -6.153 1.00 98.56 76 LYS A C 1
ATOM 639 O O . LYS A 1 76 ? 8.044 -3.113 -5.125 1.00 98.56 76 LYS A O 1
ATOM 644 N N . LEU A 1 77 ? 8.082 -1.640 -6.826 1.00 98.44 77 LEU A N 1
ATOM 645 C CA . LEU A 1 77 ? 6.894 -0.897 -6.394 1.00 98.44 77 LEU A CA 1
ATOM 646 C C . LEU A 1 77 ? 5.644 -1.781 -6.383 1.00 98.44 77 LEU A C 1
ATOM 648 O O . LEU A 1 77 ? 4.818 -1.672 -5.481 1.00 98.44 77 LEU A O 1
ATOM 652 N N . THR A 1 78 ? 5.513 -2.693 -7.347 1.00 98.50 78 THR A N 1
ATOM 653 C CA . THR A 1 78 ? 4.396 -3.645 -7.401 1.00 98.50 78 THR A CA 1
ATOM 654 C C . THR A 1 78 ? 4.420 -4.597 -6.204 1.00 98.50 78 THR A C 1
ATOM 656 O O . THR A 1 78 ? 3.383 -4.819 -5.573 1.00 98.50 78 THR A O 1
ATOM 659 N N . ARG A 1 79 ? 5.600 -5.116 -5.838 1.00 98.50 79 ARG A N 1
ATOM 660 C CA . ARG A 1 79 ? 5.779 -5.949 -4.639 1.00 98.50 79 ARG A CA 1
ATOM 661 C C . ARG A 1 79 ? 5.452 -5.179 -3.359 1.00 98.50 79 ARG A C 1
ATOM 663 O O . ARG A 1 79 ? 4.682 -5.672 -2.538 1.00 98.50 79 ARG A O 1
ATOM 670 N N . GLU A 1 80 ? 5.974 -3.964 -3.205 1.00 98.38 80 GLU A N 1
ATOM 671 C CA . GLU A 1 80 ? 5.707 -3.107 -2.039 1.00 98.38 80 GLU A CA 1
ATOM 672 C C . GLU A 1 80 ? 4.219 -2.748 -1.907 1.00 98.38 80 GLU A C 1
ATOM 674 O O . GLU A 1 80 ? 3.657 -2.799 -0.809 1.00 98.38 80 GLU A O 1
ATOM 679 N N . LEU A 1 81 ? 3.549 -2.453 -3.024 1.00 98.56 81 LEU A N 1
ATOM 680 C CA . LEU A 1 81 ? 2.112 -2.189 -3.057 1.00 98.56 81 LEU A CA 1
ATOM 681 C C . LEU A 1 81 ? 1.317 -3.414 -2.603 1.00 98.56 81 LEU A C 1
ATOM 683 O O . LEU A 1 81 ? 0.386 -3.280 -1.808 1.00 98.56 81 LEU A O 1
ATOM 687 N N . GLN A 1 82 ? 1.684 -4.608 -3.074 1.00 98.56 82 GLN A N 1
ATOM 688 C CA . GLN A 1 82 ? 1.006 -5.840 -2.683 1.00 98.56 82 GLN A CA 1
ATOM 689 C C . GLN A 1 82 ? 1.172 -6.129 -1.186 1.00 98.56 82 GLN A C 1
ATOM 691 O O . GLN A 1 82 ? 0.187 -6.452 -0.524 1.00 98.56 82 GLN A O 1
ATOM 696 N N . VAL A 1 83 ? 2.378 -5.954 -0.637 1.00 98.25 83 VAL A N 1
ATOM 697 C CA . VAL A 1 83 ? 2.631 -6.087 0.809 1.00 98.25 83 VAL A CA 1
ATOM 698 C C . VAL A 1 83 ? 1.796 -5.077 1.597 1.00 98.25 83 VAL A C 1
ATOM 700 O O . VAL A 1 83 ? 1.080 -5.454 2.523 1.00 98.25 83 VAL A O 1
ATOM 703 N N . THR A 1 84 ? 1.808 -3.807 1.189 1.00 97.50 84 THR A N 1
ATOM 704 C CA . THR A 1 84 ? 1.036 -2.744 1.852 1.00 97.50 84 THR A CA 1
ATOM 705 C C . THR A 1 84 ? -0.463 -3.039 1.827 1.00 97.50 84 THR A C 1
ATOM 707 O O . THR A 1 84 ? -1.147 -2.856 2.830 1.00 97.50 84 THR A O 1
ATOM 710 N N . ARG A 1 85 ? -0.986 -3.555 0.707 1.00 98.56 85 ARG A N 1
ATOM 711 C CA . ARG A 1 85 ? -2.397 -3.943 0.578 1.00 98.56 85 ARG A CA 1
ATOM 712 C C . ARG A 1 85 ? -2.781 -5.046 1.564 1.00 98.56 85 ARG A C 1
ATOM 714 O O . ARG A 1 85 ? -3.867 -4.983 2.137 1.00 98.56 85 ARG A O 1
ATOM 721 N N . VAL A 1 86 ? -1.918 -6.045 1.754 1.00 98.50 86 VAL A N 1
ATOM 722 C CA . VAL A 1 86 ? -2.152 -7.115 2.736 1.00 98.50 86 VAL A CA 1
ATOM 723 C C . VAL A 1 86 ? -2.184 -6.538 4.150 1.00 98.50 86 VAL A C 1
ATOM 725 O O . VAL A 1 86 ? -3.157 -6.766 4.862 1.00 98.50 86 VAL A O 1
ATOM 728 N N . ILE A 1 87 ? -1.204 -5.705 4.512 1.00 98.31 87 ILE A N 1
ATOM 729 C CA . ILE A 1 87 ? -1.127 -5.073 5.839 1.00 98.31 87 ILE A CA 1
ATOM 730 C C . ILE A 1 87 ? -2.359 -4.203 6.120 1.00 98.31 87 ILE A C 1
ATOM 732 O O . ILE A 1 87 ? -2.922 -4.262 7.211 1.00 98.31 87 ILE A O 1
ATOM 736 N N . VAL A 1 88 ? -2.811 -3.409 5.144 1.00 98.50 88 VAL A N 1
ATOM 737 C CA . VAL A 1 88 ? -4.028 -2.590 5.286 1.00 98.50 88 VAL A CA 1
ATOM 738 C C . VAL A 1 88 ? -5.239 -3.477 5.547 1.00 98.50 88 VAL A C 1
ATOM 740 O O . VAL A 1 88 ? -5.973 -3.227 6.497 1.00 98.50 88 VAL A O 1
ATOM 743 N N . LYS A 1 89 ? -5.412 -4.552 4.771 1.00 98.44 89 LYS A N 1
ATOM 744 C CA . LYS A 1 89 ? -6.529 -5.484 4.950 1.00 98.44 89 LYS A CA 1
ATOM 745 C C . LYS A 1 89 ? -6.504 -6.158 6.326 1.00 98.44 89 LYS A C 1
ATOM 747 O O . LYS A 1 89 ? -7.548 -6.298 6.957 1.00 98.44 89 LYS A O 1
ATOM 752 N N . GLU A 1 90 ? -5.336 -6.584 6.796 1.00 98.12 90 GLU A N 1
ATOM 753 C CA . GLU A 1 90 ? -5.176 -7.175 8.131 1.00 98.12 90 GLU A CA 1
ATOM 754 C C . GLU A 1 90 ? -5.484 -6.160 9.240 1.00 98.12 90 GLU A C 1
ATOM 756 O O . GLU A 1 90 ? -6.191 -6.481 10.195 1.00 98.12 90 GLU A O 1
ATOM 761 N N . SER A 1 91 ? -5.021 -4.917 9.084 1.00 96.38 91 SER A N 1
ATOM 762 C CA . SER A 1 91 ? -5.307 -3.816 10.008 1.00 96.38 91 SER A CA 1
ATOM 763 C C . SER A 1 91 ? -6.804 -3.501 10.073 1.00 96.38 91 SER A C 1
ATOM 765 O O . SER A 1 91 ? -7.375 -3.432 11.159 1.00 96.38 91 SER A O 1
ATOM 767 N N . GLU A 1 92 ? -7.477 -3.404 8.923 1.00 98.44 92 GLU A N 1
ATOM 768 C CA . GLU A 1 92 ? -8.928 -3.202 8.842 1.00 98.44 92 GLU A CA 1
ATOM 769 C C . GLU A 1 92 ? -9.698 -4.330 9.538 1.00 98.44 92 GLU A C 1
ATOM 771 O O . GLU A 1 92 ? -10.635 -4.069 10.294 1.00 98.44 92 GLU A O 1
ATOM 776 N N . GLN A 1 93 ? -9.281 -5.586 9.343 1.00 98.00 93 GLN A N 1
ATOM 777 C CA . GLN A 1 93 ? -9.872 -6.734 10.036 1.00 98.00 93 GLN A CA 1
ATOM 778 C C . GLN A 1 93 ? -9.656 -6.669 11.551 1.00 98.00 93 GLN A C 1
ATOM 780 O O . GLN A 1 93 ? -10.566 -6.991 12.313 1.00 98.00 93 GLN A O 1
ATOM 785 N N . HIS A 1 94 ? -8.476 -6.243 12.003 1.00 95.50 94 HIS A N 1
ATOM 786 C CA . HIS A 1 94 ? -8.190 -6.066 13.423 1.00 95.50 94 HIS A CA 1
ATOM 787 C C . HIS A 1 94 ? -9.049 -4.952 14.038 1.00 95.50 94 HIS A C 1
ATOM 789 O O . HIS A 1 94 ? -9.663 -5.149 15.086 1.00 95.50 94 HIS A O 1
ATOM 795 N N . THR A 1 95 ? -9.170 -3.806 13.363 1.00 97.12 95 THR A N 1
ATOM 796 C CA . THR A 1 95 ? -10.062 -2.717 13.782 1.00 97.12 95 THR A CA 1
ATOM 797 C C . THR A 1 95 ? -11.522 -3.160 13.812 1.00 97.12 95 THR A C 1
ATOM 799 O O . THR A 1 95 ? -12.245 -2.804 14.740 1.00 97.12 95 THR A O 1
ATOM 802 N N . PHE A 1 96 ? -11.962 -3.958 12.837 1.00 98.38 96 PHE A N 1
ATOM 803 C CA . PHE A 1 96 ? -13.312 -4.516 12.825 1.00 98.38 96 PHE A CA 1
ATOM 804 C C . PHE A 1 96 ? -13.579 -5.386 14.062 1.00 98.38 96 PHE A C 1
ATOM 806 O O . PHE A 1 96 ? -14.564 -5.150 14.759 1.00 98.38 96 PHE A O 1
ATOM 813 N N . ARG A 1 97 ? -12.673 -6.319 14.389 1.00 97.88 97 ARG A N 1
ATOM 814 C CA . ARG A 1 97 ? -12.785 -7.176 15.586 1.00 97.88 97 ARG A CA 1
ATOM 815 C C . ARG A 1 97 ? -12.811 -6.362 16.879 1.00 97.88 97 ARG A C 1
ATOM 817 O O . ARG A 1 97 ? -13.669 -6.584 17.724 1.00 97.88 97 ARG A O 1
ATOM 824 N N . LEU A 1 98 ? -11.923 -5.374 17.012 1.00 98.19 98 LEU A N 1
ATOM 825 C CA . LEU A 1 98 ? -11.908 -4.487 18.179 1.00 98.19 98 LEU A CA 1
ATOM 826 C C . LEU A 1 98 ? -13.213 -3.698 18.324 1.00 98.19 98 LEU A C 1
ATOM 828 O O . LEU A 1 98 ? -13.709 -3.529 19.433 1.00 98.19 98 LEU A O 1
ATOM 832 N N . ASN A 1 99 ? -13.782 -3.210 17.222 1.00 98.06 99 ASN A N 1
ATOM 833 C CA . ASN A 1 99 ? -15.061 -2.504 17.261 1.00 98.06 99 ASN A CA 1
ATOM 834 C C . ASN A 1 99 ? -16.212 -3.423 17.689 1.00 98.06 99 ASN A C 1
ATOM 836 O O . ASN A 1 99 ? -17.082 -2.986 18.440 1.00 98.06 99 ASN A O 1
ATOM 840 N N . GLU A 1 100 ? -16.206 -4.683 17.255 1.00 98.38 100 GLU A N 1
ATOM 841 C CA . GLU A 1 100 ? -17.176 -5.689 17.696 1.00 98.38 100 GLU A CA 1
ATOM 842 C C . GLU A 1 100 ? -17.047 -5.974 19.201 1.00 98.38 100 GLU A C 1
ATOM 844 O O . GLU A 1 100 ? -18.041 -5.942 19.927 1.00 98.38 100 GLU A O 1
ATOM 849 N N . GLU A 1 101 ? -15.826 -6.163 19.706 1.00 98.00 101 GLU A N 1
ATOM 850 C CA . GLU A 1 101 ? -15.568 -6.328 21.142 1.00 98.00 101 GLU A CA 1
ATOM 851 C C . GLU A 1 101 ? -16.006 -5.104 21.955 1.00 98.00 101 GLU A C 1
ATOM 853 O O . GLU A 1 101 ? -16.645 -5.247 23.000 1.00 98.00 101 GLU A O 1
ATOM 858 N N . LEU A 1 102 ? -15.720 -3.893 21.467 1.00 98.12 102 LEU A N 1
ATOM 859 C CA . LEU A 1 102 ? -16.165 -2.655 22.103 1.00 98.12 102 LEU A CA 1
ATOM 860 C C . LEU A 1 102 ? -17.690 -2.566 22.171 1.00 98.12 102 LEU A C 1
ATOM 862 O O . LEU A 1 102 ? -18.222 -2.136 23.196 1.00 98.12 102 LEU A O 1
ATOM 866 N N . GLU A 1 103 ? -18.399 -2.966 21.117 1.00 98.50 103 GLU A N 1
ATOM 867 C CA . GLU A 1 103 ? -19.861 -2.950 21.117 1.00 98.50 103 GLU A CA 1
ATOM 868 C C . GLU A 1 103 ? -20.441 -4.008 22.063 1.00 98.50 103 GLU A C 1
ATOM 870 O O . GLU A 1 103 ? -21.360 -3.710 22.827 1.00 98.50 103 GLU A O 1
ATOM 875 N N . ASN A 1 104 ? -19.837 -5.197 22.120 1.00 98.25 104 ASN A N 1
ATOM 876 C CA . ASN A 1 104 ? -20.198 -6.230 23.094 1.00 98.25 104 ASN A CA 1
ATOM 877 C C . ASN A 1 104 ? -20.014 -5.743 24.539 1.00 98.25 104 ASN A C 1
ATOM 879 O O . ASN A 1 104 ? -20.881 -5.959 25.387 1.00 98.25 104 ASN A O 1
ATOM 883 N N . ILE A 1 105 ? -18.910 -5.046 24.820 1.00 98.25 105 ILE A N 1
ATOM 884 C CA . ILE A 1 105 ? -18.635 -4.462 26.136 1.00 98.25 105 ILE A CA 1
ATOM 885 C C . ILE A 1 105 ? -19.646 -3.358 26.461 1.00 98.25 105 ILE A C 1
ATOM 887 O O . ILE A 1 105 ? -20.188 -3.334 27.565 1.00 98.25 105 ILE A O 1
ATOM 891 N N . ARG A 1 106 ? -19.946 -2.458 25.515 1.00 98.50 106 ARG A N 1
ATOM 892 C CA . ARG A 1 106 ? -20.972 -1.416 25.701 1.00 98.50 106 ARG A CA 1
ATOM 893 C C . ARG A 1 106 ? -22.336 -2.011 26.018 1.00 98.50 106 ARG A C 1
ATOM 895 O O . ARG A 1 106 ? -23.015 -1.526 26.921 1.00 98.50 106 ARG A O 1
ATOM 902 N N . GLU A 1 107 ? -22.721 -3.064 25.307 1.00 98.38 107 GLU A N 1
ATOM 903 C CA . GLU A 1 107 ? -23.973 -3.772 25.543 1.00 98.38 107 GLU A CA 1
ATOM 904 C C . GLU A 1 107 ? -23.991 -4.450 26.920 1.00 98.38 107 GLU A C 1
ATOM 906 O O . GLU A 1 107 ? -24.978 -4.335 27.646 1.00 98.38 107 GLU A O 1
ATOM 911 N N . ALA A 1 108 ? -22.890 -5.088 27.330 1.00 98.25 108 ALA A N 1
ATOM 912 C CA . ALA A 1 108 ? -22.763 -5.662 28.667 1.00 98.25 108 ALA A CA 1
ATOM 913 C C . ALA A 1 108 ? -22.892 -4.593 29.766 1.00 98.25 108 ALA A C 1
ATOM 915 O O . ALA A 1 108 ? -23.673 -4.769 30.699 1.00 98.25 108 ALA A O 1
ATOM 916 N N . PHE A 1 109 ? -22.199 -3.456 29.627 1.00 97.56 109 PHE A N 1
ATOM 917 C CA . PHE A 1 109 ? -22.305 -2.344 30.576 1.00 97.56 109 PHE A CA 1
ATOM 918 C C . PHE A 1 109 ? -23.722 -1.779 30.652 1.00 97.56 109 PHE A C 1
ATOM 920 O O . PHE A 1 109 ? -24.199 -1.494 31.748 1.00 97.56 109 PHE A O 1
ATOM 927 N N . ARG A 1 110 ? -24.411 -1.633 29.513 1.00 98.31 110 ARG A N 1
ATOM 928 C CA . ARG A 1 110 ? -25.812 -1.195 29.475 1.00 98.31 110 ARG A CA 1
ATOM 929 C C . ARG A 1 110 ? -26.705 -2.132 30.292 1.00 98.31 110 ARG A C 1
ATOM 931 O O . ARG A 1 110 ? -27.415 -1.651 31.169 1.00 98.31 110 ARG A O 1
ATOM 938 N N . ARG A 1 111 ? -26.594 -3.450 30.091 1.00 98.12 111 ARG A N 1
ATOM 939 C CA . ARG A 1 111 ? -27.352 -4.448 30.871 1.00 98.12 111 ARG A CA 1
ATOM 940 C C . ARG A 1 111 ? -27.064 -4.355 32.368 1.00 98.12 111 ARG A C 1
ATOM 942 O O . ARG A 1 111 ? -28.001 -4.276 33.156 1.00 98.12 111 ARG A O 1
ATOM 949 N N . THR A 1 112 ? -25.791 -4.296 32.767 1.00 97.56 112 THR A N 1
ATOM 950 C CA . THR A 1 112 ? -25.427 -4.160 34.189 1.00 97.56 112 THR A CA 1
ATOM 951 C C . THR A 1 112 ? -25.986 -2.871 34.794 1.00 97.56 112 THR A C 1
ATOM 953 O O . THR A 1 112 ? -26.448 -2.870 35.933 1.00 97.56 112 THR A O 1
ATOM 956 N N . CYS A 1 113 ? -25.978 -1.763 34.049 1.00 97.88 113 CYS A N 1
ATOM 957 C CA .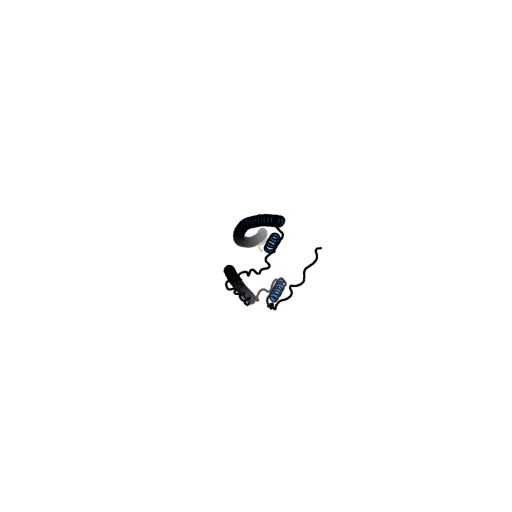 CYS A 1 113 ? -26.574 -0.507 34.501 1.00 97.88 113 CYS A CA 1
ATOM 958 C C . CYS A 1 113 ? -28.088 -0.631 34.717 1.00 97.88 113 CYS A C 1
ATOM 960 O O . CYS A 1 113 ? -28.586 -0.143 35.732 1.00 97.88 113 CYS A O 1
ATOM 962 N N . ASP A 1 114 ? -28.811 -1.292 33.813 1.00 97.81 114 ASP A N 1
ATOM 963 C CA . ASP A 1 114 ? -30.255 -1.510 33.949 1.00 97.81 114 ASP A CA 1
ATOM 964 C C . ASP A 1 114 ? -30.579 -2.387 35.176 1.00 97.81 114 ASP A C 1
ATOM 966 O O . ASP A 1 114 ? -31.471 -2.059 35.965 1.00 97.81 114 ASP A O 1
ATOM 970 N N . GLU A 1 115 ? -29.797 -3.446 35.410 1.00 97.69 115 GLU A N 1
ATOM 971 C CA . GLU A 1 115 ? -29.893 -4.288 36.613 1.00 97.69 115 GLU A CA 1
ATOM 972 C C . GLU A 1 115 ? -29.613 -3.488 37.897 1.00 97.69 115 GLU A C 1
ATOM 974 O O . GLU A 1 115 ? -30.348 -3.588 38.886 1.00 97.69 115 GLU A O 1
ATOM 979 N N . LEU A 1 116 ? -28.586 -2.631 37.890 1.00 97.50 116 LEU A N 1
ATOM 980 C CA . LEU A 1 116 ? -28.280 -1.737 39.010 1.00 97.50 116 LEU A CA 1
ATOM 981 C C . LEU A 1 116 ? -29.417 -0.744 39.273 1.00 97.50 116 LEU A C 1
ATOM 983 O O . LEU A 1 116 ? -29.783 -0.519 40.425 1.00 97.50 116 LEU A O 1
ATOM 987 N N . GLN A 1 117 ? -30.034 -0.184 38.232 1.00 98.06 117 GLN A N 1
ATOM 988 C CA . GLN A 1 117 ? -31.198 0.686 38.399 1.00 98.06 117 GLN A CA 1
ATOM 989 C C . GLN A 1 117 ? -32.386 -0.065 39.006 1.00 98.06 117 GLN A C 1
ATOM 991 O O . GLN A 1 117 ? -33.090 0.483 39.856 1.00 98.06 117 GLN A O 1
ATOM 996 N N . GLN A 1 118 ? -32.617 -1.316 38.605 1.00 97.94 118 GLN A N 1
ATOM 997 C CA . GLN A 1 118 ? -33.682 -2.136 39.175 1.00 97.94 118 GLN A CA 1
ATOM 998 C C . GLN A 1 118 ? -33.419 -2.463 40.649 1.00 97.94 118 GLN A C 1
ATOM 1000 O O . GLN A 1 118 ? -34.308 -2.286 41.482 1.00 97.94 118 GLN A O 1
ATOM 1005 N N . THR A 1 119 ? -32.199 -2.872 40.999 1.00 97.88 119 THR A N 1
ATOM 1006 C CA . THR A 1 119 ? -31.829 -3.117 42.404 1.00 97.88 119 THR A CA 1
ATOM 1007 C C . THR A 1 119 ? -31.921 -1.840 43.238 1.00 97.88 119 THR A C 1
ATOM 1009 O O . THR A 1 119 ? -32.437 -1.877 44.354 1.00 97.88 119 THR A O 1
ATOM 1012 N N . GLN A 1 120 ? -31.533 -0.686 42.688 1.00 98.31 120 GLN A N 1
ATOM 1013 C CA . GLN A 1 120 ? -31.691 0.602 43.356 1.00 98.31 120 GLN A CA 1
ATOM 1014 C C . GLN A 1 120 ? -33.167 0.944 43.607 1.00 98.31 120 GLN A C 1
ATOM 1016 O O . GLN A 1 120 ? -33.494 1.378 44.713 1.00 98.31 120 GLN A O 1
ATOM 1021 N N . LYS A 1 121 ? -34.063 0.701 42.638 1.00 98.38 121 LYS A N 1
ATOM 1022 C CA . LYS A 1 121 ? -35.518 0.864 42.823 1.00 98.38 121 LYS A CA 1
ATOM 1023 C C . LYS A 1 121 ? -36.035 -0.012 43.965 1.00 98.38 121 LYS A C 1
ATOM 1025 O O . LYS A 1 121 ? -36.663 0.509 44.886 1.00 98.38 121 LYS A O 1
ATOM 1030 N N . ILE A 1 122 ? -35.670 -1.296 43.979 1.00 98.25 122 ILE A N 1
ATOM 1031 C CA . ILE A 1 122 ? -36.044 -2.231 45.054 1.00 98.25 122 ILE A CA 1
ATOM 1032 C C . ILE A 1 122 ? -35.540 -1.730 46.416 1.00 98.25 122 ILE A C 1
ATOM 1034 O O . ILE A 1 122 ? -36.285 -1.730 47.393 1.00 98.25 122 ILE A O 1
ATOM 1038 N N . VAL A 1 123 ? -34.298 -1.240 46.497 1.00 98.19 123 VAL A N 1
ATOM 1039 C CA . VAL A 1 123 ? -33.742 -0.679 47.740 1.00 98.19 123 VAL A CA 1
ATOM 1040 C C . VAL A 1 123 ? -34.516 0.562 48.194 1.00 98.19 123 VAL A C 1
ATOM 1042 O O . VAL A 1 123 ? -34.750 0.729 49.393 1.00 98.19 123 VAL A O 1
ATOM 1045 N N . THR A 1 124 ? -34.919 1.442 47.273 1.00 98.38 124 THR A N 1
ATOM 1046 C CA . THR A 1 124 ? -35.723 2.622 47.625 1.00 98.38 124 THR A CA 1
ATOM 1047 C C . THR A 1 124 ? -37.118 2.248 48.123 1.00 98.38 124 THR A C 1
ATOM 1049 O O . THR A 1 124 ? -37.547 2.779 49.146 1.00 98.38 124 THR A O 1
ATOM 1052 N N . GLU A 1 125 ? -37.782 1.287 47.478 1.00 98.25 125 GLU A N 1
ATOM 1053 C CA . GLU A 1 125 ? -39.086 0.764 47.901 1.00 98.25 125 GLU A CA 1
ATOM 1054 C C . GLU A 1 125 ? -38.993 0.083 49.271 1.00 98.25 125 GLU A C 1
ATOM 1056 O O . GLU A 1 125 ? -39.793 0.364 50.163 1.00 98.25 125 GLU A O 1
ATOM 1061 N N . TYR A 1 126 ? -37.965 -0.741 49.489 1.00 98.50 126 TYR A N 1
ATOM 1062 C CA . TYR A 1 126 ? -37.712 -1.377 50.780 1.00 98.50 126 TYR A CA 1
ATOM 1063 C C . TYR A 1 126 ? -37.542 -0.340 51.900 1.00 98.50 126 TYR A C 1
ATOM 1065 O O . TYR A 1 126 ? -38.203 -0.429 52.935 1.00 98.50 126 TYR A O 1
ATOM 1073 N N . LYS A 1 127 ? -36.719 0.697 51.681 1.00 98.19 127 LYS A N 1
ATOM 1074 C CA . LYS A 1 127 ? -36.542 1.795 52.648 1.00 98.19 127 LYS A CA 1
ATOM 1075 C C . LYS A 1 127 ? -37.851 2.537 52.925 1.00 98.19 127 LYS A C 1
ATOM 1077 O O . LYS A 1 127 ? -38.113 2.890 54.074 1.00 98.19 127 LYS A O 1
ATOM 1082 N N . GLN A 1 128 ? -38.674 2.755 51.900 1.00 98.25 128 GLN A N 1
ATOM 1083 C CA . GLN A 1 128 ? -39.984 3.383 52.049 1.00 98.25 128 GLN A CA 1
ATOM 1084 C C . GLN A 1 128 ? -40.917 2.533 52.921 1.00 98.25 128 GLN A C 1
ATOM 1086 O O . GLN A 1 128 ? -41.535 3.069 53.841 1.00 98.25 128 GLN A O 1
ATOM 1091 N N . ILE A 1 129 ? -40.979 1.219 52.688 1.00 97.88 129 ILE A N 1
ATOM 1092 C CA . ILE A 1 129 ? -41.769 0.288 53.506 1.00 97.88 129 ILE A CA 1
ATOM 1093 C C . ILE A 1 129 ? -41.274 0.303 54.957 1.00 97.88 129 ILE A C 1
ATOM 1095 O O . ILE A 1 129 ? -42.083 0.436 55.874 1.00 97.88 129 ILE A O 1
ATOM 1099 N N . CYS A 1 130 ? -39.958 0.239 55.187 1.00 97.69 130 CYS A N 1
ATOM 1100 C CA . CYS A 1 130 ? -39.389 0.331 56.534 1.00 97.69 130 CYS A CA 1
ATOM 1101 C C . CYS A 1 130 ? -39.779 1.638 57.240 1.00 97.69 130 CYS A C 1
ATOM 1103 O O . CYS A 1 130 ? -40.181 1.600 58.402 1.00 97.69 130 CYS A O 1
ATOM 1105 N N . SER A 1 131 ? -39.712 2.779 56.544 1.00 97.50 131 SER A N 1
ATOM 1106 C CA . SER A 1 131 ? -40.141 4.071 57.094 1.00 97.50 131 SER A CA 1
ATOM 1107 C C . SER A 1 131 ? -41.628 4.064 57.457 1.00 97.50 131 SER A C 1
ATOM 1109 O O . SER A 1 131 ? -41.990 4.473 58.556 1.00 97.50 131 SER A O 1
ATOM 1111 N N . GLN A 1 132 ? -42.490 3.547 56.574 1.00 97.50 132 GLN A N 1
ATOM 1112 C CA . GLN A 1 132 ? -43.932 3.454 56.823 1.00 97.50 132 GLN A CA 1
ATOM 1113 C C . GLN A 1 132 ? -44.258 2.566 58.027 1.00 97.50 132 GLN A C 1
ATOM 1115 O O . GLN A 1 132 ? -45.106 2.922 58.846 1.00 97.50 132 GLN A O 1
ATOM 1120 N N . LEU A 1 133 ? -43.591 1.416 58.148 1.00 97.19 133 LEU A N 1
ATOM 1121 C CA . LEU A 1 133 ? -43.756 0.514 59.286 1.00 97.19 133 LEU A CA 1
ATOM 1122 C C . LEU A 1 133 ? -43.280 1.165 60.588 1.00 97.19 133 LEU A C 1
ATOM 1124 O O . LEU A 1 133 ? -43.950 1.026 61.611 1.00 97.19 133 LEU A O 1
ATOM 1128 N N . ASN A 1 134 ? -42.173 1.909 60.555 1.00 96.88 134 ASN A N 1
ATOM 1129 C CA . ASN A 1 134 ? -41.673 2.619 61.727 1.00 96.88 134 ASN A CA 1
ATOM 1130 C C . ASN A 1 134 ? -42.637 3.734 62.172 1.00 96.88 134 ASN A C 1
ATOM 1132 O O . ASN A 1 134 ? -42.985 3.806 63.348 1.00 96.88 134 ASN A O 1
ATOM 1136 N N . ASP A 1 135 ? -43.180 4.515 61.234 1.00 96.44 135 ASP A N 1
ATOM 1137 C CA . ASP A 1 135 ? -44.205 5.527 61.529 1.00 96.44 135 ASP A CA 1
ATOM 1138 C C . ASP A 1 135 ? -45.476 4.907 62.126 1.00 96.44 135 ASP A C 1
ATOM 1140 O O . ASP A 1 135 ? -46.100 5.467 63.032 1.00 96.44 135 ASP A O 1
ATOM 1144 N N . GLN A 1 136 ? -45.903 3.750 61.611 1.00 97.00 136 GLN A N 1
ATOM 1145 C CA . GLN A 1 136 ? -47.039 3.017 62.169 1.00 97.00 136 GLN A CA 1
ATOM 1146 C C . GLN A 1 136 ? -46.743 2.529 63.586 1.00 97.00 136 GLN A C 1
ATOM 1148 O O . GLN A 1 136 ? -47.599 2.669 64.463 1.00 97.00 136 GLN A O 1
ATOM 1153 N N . LEU A 1 137 ? -45.546 1.995 63.821 1.00 96.69 137 LEU A N 1
ATOM 1154 C CA . LEU A 1 137 ? -45.108 1.549 65.136 1.00 96.69 137 LEU A CA 1
ATOM 1155 C C . LEU A 1 137 ? -45.097 2.709 66.137 1.00 96.69 137 LEU A C 1
ATOM 1157 O O . LEU A 1 137 ? -45.644 2.567 67.229 1.00 96.69 137 LEU A O 1
ATOM 1161 N N . ASP A 1 138 ? -44.552 3.865 65.766 1.00 95.44 138 ASP A N 1
ATOM 1162 C CA . ASP A 1 138 ? -44.488 5.035 66.642 1.00 95.44 138 ASP A CA 1
ATOM 1163 C C . ASP A 1 138 ? -45.881 5.616 66.922 1.00 95.44 138 ASP A C 1
ATOM 1165 O O . ASP A 1 138 ? -46.205 5.919 68.071 1.00 95.44 138 ASP A O 1
ATOM 1169 N N . LYS A 1 139 ? -46.779 5.640 65.927 1.00 95.56 139 LYS A N 1
ATOM 1170 C CA . LYS A 1 139 ? -48.199 5.975 66.147 1.00 95.56 139 LYS A CA 1
ATOM 1171 C C . LYS A 1 139 ? -48.881 5.009 67.116 1.00 95.56 139 LYS A C 1
ATOM 1173 O O . LYS A 1 139 ? -49.711 5.439 67.916 1.00 95.56 139 LYS A O 1
ATOM 1178 N N . GLN A 1 140 ? -48.588 3.709 67.040 1.00 94.44 140 GLN A N 1
ATOM 1179 C CA . GLN A 1 140 ? -49.137 2.734 67.987 1.00 94.44 140 GLN A CA 1
ATOM 1180 C C . GLN A 1 140 ? -48.558 2.944 69.387 1.00 94.44 140 GLN A C 1
ATOM 1182 O O . GLN A 1 140 ? -49.332 2.997 70.341 1.00 94.44 140 GLN A O 1
ATOM 1187 N N . LYS A 1 141 ? -47.239 3.135 69.519 1.00 92.62 141 LYS A N 1
ATOM 1188 C CA . LYS A 1 141 ? -46.591 3.463 70.800 1.00 92.62 141 LYS A CA 1
ATOM 1189 C C . LYS A 1 141 ? -47.211 4.705 71.437 1.00 92.62 141 LYS A C 1
ATOM 1191 O O . LYS A 1 141 ? -47.543 4.659 72.616 1.00 92.62 141 LYS A O 1
ATOM 1196 N N . GLU A 1 142 ? -47.448 5.763 70.665 1.00 93.94 142 GLU A N 1
ATOM 1197 C CA . GLU A 1 142 ? -48.077 6.990 71.163 1.00 93.94 142 GLU A CA 1
ATOM 1198 C C . GLU A 1 142 ? -49.530 6.751 71.602 1.00 93.94 142 GLU A C 1
ATOM 1200 O O . GLU A 1 142 ? -49.938 7.177 72.679 1.00 93.94 142 GLU A O 1
ATOM 1205 N N . LYS A 1 143 ? -50.315 5.980 70.834 1.00 93.25 143 LYS A N 1
ATOM 1206 C CA . LYS A 1 143 ? -51.668 5.566 71.252 1.00 93.25 143 LYS A CA 1
ATOM 1207 C C . LYS A 1 143 ? -51.649 4.757 72.550 1.00 93.25 143 LYS A C 1
ATOM 1209 O O . LYS A 1 143 ? -52.511 4.969 73.401 1.00 93.25 143 LYS A O 1
ATOM 1214 N N . PHE A 1 144 ? -50.711 3.821 72.702 1.00 89.50 144 PHE A N 1
ATOM 1215 C CA . PHE A 1 144 ? -50.557 3.042 73.932 1.00 89.50 144 PHE A CA 1
ATOM 1216 C C . PHE A 1 144 ? -50.145 3.929 75.106 1.00 89.50 144 PHE A C 1
ATOM 1218 O O . PHE A 1 144 ? -50.750 3.826 76.170 1.00 89.50 144 PHE A O 1
ATOM 1225 N N . LYS A 1 145 ? -49.196 4.845 74.903 1.00 91.94 145 LYS A N 1
ATOM 1226 C CA . LYS A 1 145 ? -48.770 5.828 75.903 1.00 91.94 145 LYS A CA 1
ATOM 1227 C C . LYS A 1 145 ? -49.932 6.718 76.356 1.00 91.94 145 LYS A C 1
ATOM 1229 O O . LYS A 1 145 ? -50.174 6.804 77.553 1.00 91.94 145 LYS A O 1
ATOM 1234 N N . ASN A 1 146 ? -50.715 7.268 75.429 1.00 90.94 146 ASN A N 1
ATOM 1235 C CA . ASN A 1 146 ? -51.890 8.089 75.749 1.00 90.94 146 ASN A CA 1
ATOM 1236 C C . ASN A 1 146 ? -52.965 7.300 76.507 1.00 90.94 146 ASN A C 1
ATOM 1238 O O . ASN A 1 146 ? -53.582 7.819 77.437 1.00 90.94 146 ASN A O 1
ATOM 1242 N N . LYS A 1 147 ? -53.191 6.026 76.150 1.00 88.56 147 LYS A N 1
ATOM 1243 C CA . LYS A 1 147 ? -54.090 5.140 76.908 1.00 88.56 147 LYS A CA 1
ATOM 1244 C C . LYS A 1 147 ? -53.579 4.909 78.329 1.00 88.56 147 LYS A C 1
ATOM 1246 O O . LYS A 1 147 ? -54.369 4.994 79.263 1.00 88.56 147 LYS A O 1
ATOM 1251 N N . ILE A 1 148 ? -52.282 4.645 78.491 1.00 86.62 148 ILE A N 1
ATOM 1252 C CA . ILE A 1 148 ? -51.648 4.505 79.806 1.00 86.62 148 ILE A CA 1
ATOM 1253 C C . ILE A 1 148 ? -51.817 5.792 80.617 1.00 86.62 148 ILE A C 1
ATOM 1255 O O . ILE A 1 148 ? -52.269 5.719 81.753 1.00 86.62 148 ILE A O 1
ATOM 1259 N N . GLU A 1 149 ? -51.532 6.958 80.038 1.00 85.12 149 GLU A N 1
ATOM 1260 C CA . GLU A 1 149 ? -51.675 8.259 80.700 1.00 85.12 149 GLU A CA 1
ATOM 1261 C C . GLU A 1 149 ? -53.130 8.545 81.103 1.00 85.12 149 GLU A C 1
ATOM 1263 O O . GLU A 1 149 ? -53.404 8.972 82.222 1.00 85.12 149 GLU A O 1
ATOM 1268 N N . THR A 1 150 ? -54.093 8.219 80.238 1.00 85.81 150 THR A N 1
ATOM 1269 C CA . THR A 1 150 ? -55.525 8.348 80.551 1.00 85.81 150 THR A CA 1
ATOM 1270 C C . THR A 1 150 ? -55.916 7.462 81.736 1.00 85.81 150 THR A C 1
ATOM 1272 O O . THR A 1 150 ? -56.606 7.919 82.645 1.00 85.81 150 THR A O 1
ATOM 1275 N N . ILE A 1 151 ? -55.457 6.205 81.761 1.00 82.44 151 ILE A N 1
ATOM 1276 C CA . ILE A 1 151 ? -55.708 5.288 82.882 1.00 82.44 151 ILE A CA 1
ATOM 1277 C C . ILE A 1 151 ? -55.039 5.817 84.157 1.00 82.44 151 ILE A C 1
ATOM 1279 O O . ILE A 1 151 ? -55.670 5.817 85.212 1.00 82.44 151 ILE A O 1
ATOM 1283 N N . GLN A 1 152 ? -53.803 6.317 84.068 1.00 81.12 152 GLN A N 1
ATOM 1284 C CA . GLN A 1 152 ? -53.087 6.928 85.194 1.00 81.12 152 GLN A CA 1
ATOM 1285 C C . GLN A 1 152 ? -53.838 8.138 85.768 1.00 81.12 152 GLN A C 1
ATOM 1287 O O . GLN A 1 152 ? -53.893 8.287 86.984 1.00 81.12 152 GLN A O 1
ATOM 1292 N N . ASN A 1 153 ? -54.475 8.964 84.937 1.00 78.50 153 ASN A N 1
ATOM 1293 C CA . ASN A 1 153 ? -55.211 10.151 85.389 1.00 78.50 153 ASN A CA 1
ATOM 1294 C C . ASN A 1 153 ? -56.561 9.838 86.064 1.00 78.50 153 ASN A C 1
ATOM 1296 O O . ASN A 1 153 ? -57.084 10.679 86.792 1.00 78.50 153 ASN A O 1
ATOM 1300 N N . VAL A 1 154 ? -57.129 8.648 85.843 1.00 79.50 154 VAL A N 1
ATOM 1301 C CA . VAL A 1 154 ? -58.433 8.229 86.402 1.00 79.50 154 VAL A CA 1
ATOM 1302 C C . VAL A 1 154 ? -58.276 7.278 87.602 1.00 79.50 154 VAL A C 1
ATOM 1304 O O . VAL A 1 154 ? -59.202 7.109 88.395 1.00 79.50 154 VAL A O 1
ATOM 1307 N N . CYS A 1 155 ? -57.109 6.651 87.770 1.00 70.62 155 CYS A N 1
ATOM 1308 C CA . CYS A 1 155 ? -56.867 5.664 88.824 1.00 70.62 155 CYS A CA 1
ATOM 1309 C C . CYS A 1 155 ? -56.583 6.281 90.204 1.00 70.62 155 CYS A C 1
ATOM 1311 O O . CYS A 1 155 ? -56.023 7.368 90.323 1.00 70.62 155 CYS A O 1
ATOM 1313 N N . CYS A 1 156 ? -56.885 5.537 91.276 1.00 78.19 156 CYS A N 1
ATOM 1314 C CA . CYS A 1 156 ? -56.521 5.936 92.638 1.00 78.19 156 CYS A CA 1
ATOM 1315 C C . CYS A 1 156 ? -54.992 5.888 92.856 1.00 78.19 156 CYS A C 1
ATOM 1317 O O . CYS A 1 156 ? -54.278 5.150 92.169 1.00 78.19 156 CYS A O 1
ATOM 1319 N N . ASN A 1 157 ? -54.476 6.631 93.846 1.00 73.81 157 ASN A N 1
ATOM 1320 C CA . ASN A 1 157 ? -53.029 6.768 94.099 1.00 73.81 157 ASN A CA 1
ATOM 1321 C C . ASN A 1 157 ? -52.276 5.427 94.235 1.00 73.81 157 ASN A C 1
ATOM 1323 O O . ASN A 1 15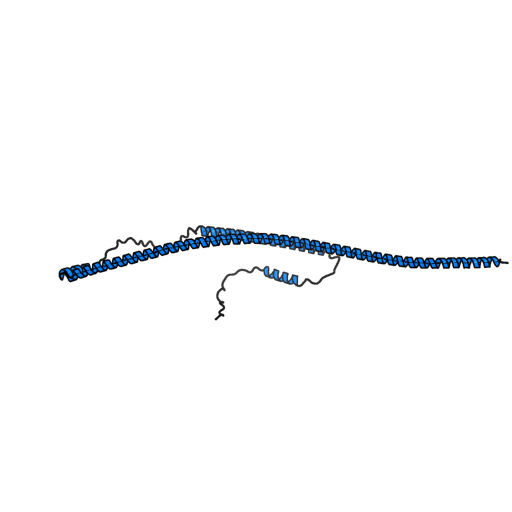7 ? -51.117 5.335 93.838 1.00 73.81 157 ASN A O 1
ATOM 1327 N N . SER A 1 158 ? -52.918 4.375 94.755 1.00 73.00 158 SER A N 1
ATOM 1328 C CA . SER A 1 158 ? -52.301 3.046 94.891 1.00 73.00 158 SER A CA 1
ATOM 1329 C C . SER A 1 158 ? -52.136 2.331 93.540 1.00 73.00 158 SER A C 1
ATOM 1331 O O . SER A 1 158 ? -51.066 1.797 93.248 1.00 73.00 158 SER A O 1
ATOM 1333 N N . CYS A 1 159 ? -53.147 2.392 92.670 1.00 75.06 159 CYS A N 1
ATOM 1334 C CA . CYS A 1 159 ? -53.096 1.800 91.333 1.00 75.06 159 CYS A CA 1
ATOM 1335 C C . CYS A 1 159 ? -52.164 2.573 90.385 1.00 75.06 159 CYS A C 1
ATOM 1337 O O . CYS A 1 159 ? -51.488 1.970 89.555 1.00 75.06 159 CYS A O 1
ATOM 1339 N N . ASN A 1 160 ? -52.071 3.895 90.542 1.00 75.31 160 ASN A N 1
ATOM 1340 C CA . ASN A 1 160 ? -51.188 4.738 89.735 1.00 75.31 160 ASN A CA 1
ATOM 1341 C C . ASN A 1 160 ? -49.698 4.393 89.953 1.00 75.31 160 ASN A C 1
ATOM 1343 O O . ASN A 1 160 ? -48.919 4.302 89.002 1.00 75.31 160 ASN A O 1
ATOM 1347 N N . ASN A 1 161 ? -49.323 4.095 91.205 1.00 70.81 161 ASN A N 1
ATOM 1348 C CA . ASN A 1 161 ? -47.976 3.644 91.567 1.00 70.81 161 ASN A CA 1
ATOM 1349 C C . ASN A 1 161 ? -47.621 2.280 90.950 1.00 70.81 161 ASN A C 1
ATOM 1351 O O . ASN A 1 161 ? -46.487 2.088 90.511 1.00 70.81 161 ASN A O 1
ATOM 1355 N N . LEU A 1 162 ? -48.586 1.356 90.856 1.00 73.56 162 LEU A N 1
ATOM 1356 C CA . LEU A 1 162 ? -48.383 0.052 90.214 1.00 73.56 162 LEU A CA 1
ATOM 1357 C C . LEU A 1 162 ? -48.161 0.196 88.700 1.00 73.56 162 LEU A C 1
ATOM 1359 O O . LEU A 1 162 ? -47.231 -0.396 88.155 1.00 73.56 162 LEU A O 1
ATOM 1363 N N . ILE A 1 163 ? -48.955 1.037 88.028 1.00 72.62 163 ILE A N 1
ATOM 1364 C CA . ILE A 1 163 ? -48.813 1.294 86.586 1.00 72.62 163 ILE A CA 1
ATOM 1365 C C . ILE A 1 163 ? -47.448 1.931 86.297 1.00 72.62 163 ILE A C 1
ATOM 1367 O O . ILE A 1 163 ? -46.737 1.456 85.413 1.00 72.62 163 ILE A O 1
ATOM 1371 N N . ARG A 1 164 ? -47.026 2.941 87.078 1.00 69.50 164 ARG A N 1
ATOM 1372 C CA . ARG A 1 164 ? -45.693 3.555 86.927 1.00 69.50 164 ARG A CA 1
ATOM 1373 C C . ARG A 1 164 ? -44.559 2.547 87.085 1.00 69.50 164 ARG A C 1
ATOM 1375 O O . ARG A 1 164 ? -43.656 2.556 86.251 1.00 69.50 164 ARG A O 1
ATOM 1382 N N . GLY A 1 165 ? -44.649 1.662 88.081 1.00 64.75 165 GLY A N 1
ATOM 1383 C CA . GLY A 1 165 ? -43.666 0.601 88.325 1.00 64.75 165 GLY A CA 1
ATOM 1384 C C . GLY A 1 165 ? -43.545 -0.413 87.182 1.00 64.75 165 GLY A C 1
ATOM 1385 O O . GLY A 1 165 ? -42.468 -0.960 86.968 1.00 64.75 165 GLY A O 1
ATOM 1386 N N . THR A 1 166 ? -44.612 -0.619 86.403 1.00 61.97 166 THR A N 1
ATOM 1387 C CA . THR A 1 166 ? -44.587 -1.469 85.195 1.00 61.97 166 THR A CA 1
ATOM 1388 C C . THR A 1 166 ? -44.163 -0.739 83.914 1.00 61.97 166 THR A C 1
ATOM 1390 O O . THR A 1 166 ? -43.754 -1.388 82.957 1.00 61.97 166 THR A O 1
ATOM 1393 N N . THR A 1 167 ? -44.256 0.598 83.873 1.00 56.31 167 THR A N 1
ATOM 1394 C CA . THR A 1 167 ? -43.936 1.422 82.684 1.00 56.31 167 THR A CA 1
ATOM 1395 C C . THR A 1 167 ? -42.533 2.027 82.681 1.00 56.31 167 THR A C 1
ATOM 1397 O O . THR A 1 167 ? -42.076 2.491 81.637 1.00 56.31 167 THR A O 1
ATOM 1400 N N . SER A 1 168 ? -41.832 2.040 83.817 1.00 51.44 168 SER A N 1
ATOM 1401 C CA . SER A 1 168 ? -40.384 2.266 83.823 1.00 51.44 168 SER A CA 1
ATOM 1402 C C . SER A 1 168 ? -39.693 1.149 83.033 1.00 51.44 168 SER A C 1
ATOM 1404 O O . SER A 1 168 ? -40.091 -0.009 83.180 1.00 51.44 168 SER A O 1
ATOM 1406 N N . PRO A 1 169 ? -38.677 1.455 82.201 1.00 46.41 169 PRO A N 1
ATOM 1407 C CA . PRO A 1 169 ? -37.975 0.419 81.455 1.00 46.41 169 PRO A CA 1
ATOM 1408 C C . PRO A 1 169 ? -37.423 -0.598 82.463 1.00 46.41 169 PRO A C 1
ATOM 1410 O O . PRO A 1 169 ? -36.877 -0.177 83.489 1.00 46.41 169 PRO A O 1
ATOM 1413 N N . PRO A 1 170 ? -37.583 -1.913 82.237 1.00 45.62 170 PRO A N 1
ATOM 1414 C CA . PRO A 1 170 ? -37.054 -2.898 83.159 1.00 45.62 170 PRO A CA 1
ATOM 1415 C C . PRO A 1 170 ? -35.534 -2.738 83.216 1.00 45.62 170 PRO A C 1
ATOM 1417 O O . PRO A 1 170 ? -34.816 -3.057 82.271 1.00 45.62 170 PRO A O 1
ATOM 1420 N N . SER A 1 171 ? -35.044 -2.254 84.356 1.00 45.06 171 SER A N 1
ATOM 1421 C CA . SER A 1 171 ? -33.674 -2.476 84.806 1.00 45.06 171 SER A CA 1
ATOM 1422 C C . SER A 1 171 ? -33.601 -3.928 85.292 1.00 45.06 171 SER A C 1
ATOM 1424 O O . SER A 1 171 ? -33.674 -4.235 86.476 1.00 45.06 171 SER A O 1
ATOM 1426 N N . SER A 1 172 ? -33.631 -4.841 84.329 1.00 39.00 172 SER A N 1
ATOM 1427 C CA . SER A 1 172 ? -33.486 -6.290 84.444 1.00 39.00 172 SER A CA 1
ATOM 1428 C C . SER A 1 172 ? -32.957 -6.671 83.068 1.00 39.00 172 SER A C 1
ATOM 1430 O O . SER A 1 172 ? -33.649 -6.549 82.065 1.00 39.00 172 SER A O 1
ATOM 1432 N N . VAL A 1 173 ? -31.648 -6.866 82.919 1.00 43.69 173 VAL A N 1
ATOM 1433 C CA . VAL A 1 173 ? -31.038 -8.196 83.072 1.00 43.69 173 VAL A CA 1
ATOM 1434 C C . VAL A 1 173 ? -31.994 -9.284 82.572 1.00 43.69 173 VAL A C 1
ATOM 1436 O O . VAL A 1 173 ? -32.375 -10.194 83.299 1.00 43.69 173 VAL A O 1
ATOM 1439 N N . VAL A 1 174 ? -32.433 -9.151 81.322 1.00 38.16 174 VAL A N 1
ATOM 1440 C CA . VAL A 1 174 ? -32.775 -10.306 80.505 1.00 38.16 174 VAL A CA 1
ATOM 1441 C C . VAL A 1 174 ? -31.471 -10.702 79.850 1.00 38.16 174 VAL A C 1
ATOM 1443 O O . VAL A 1 174 ? -30.994 -10.046 78.924 1.00 38.16 174 VAL A O 1
ATOM 1446 N N . SER A 1 175 ? -30.876 -11.752 80.403 1.00 39.00 175 SER A N 1
ATOM 1447 C CA . SER A 1 175 ? -29.893 -12.565 79.717 1.00 39.00 175 SER A CA 1
ATOM 1448 C C . SER A 1 175 ? -30.438 -12.879 78.328 1.00 39.00 175 SER A C 1
ATOM 1450 O O . SER A 1 175 ? -31.384 -13.649 78.165 1.00 39.00 175 SER A O 1
ATOM 1452 N N . THR A 1 176 ? -29.850 -12.254 77.315 1.00 33.66 176 THR A N 1
ATOM 1453 C CA . THR A 1 176 ? -29.776 -12.856 75.991 1.00 33.66 176 THR A CA 1
ATOM 1454 C C . THR A 1 176 ? -29.257 -14.282 76.177 1.00 33.66 176 THR A C 1
ATOM 1456 O O . THR A 1 176 ? -28.270 -14.443 76.902 1.00 33.66 176 THR A O 1
ATOM 1459 N N . PRO A 1 177 ? -29.857 -15.316 75.556 1.00 36.50 177 PRO A N 1
ATOM 1460 C CA . PRO A 1 177 ? -29.103 -16.526 75.326 1.00 36.50 177 PRO A CA 1
ATOM 1461 C C . PRO A 1 177 ? -27.892 -16.085 74.518 1.00 36.50 177 PRO A C 1
ATOM 1463 O O . PRO A 1 177 ? -28.002 -15.514 73.431 1.00 36.50 177 PRO A O 1
ATOM 1466 N N . GLU A 1 178 ? -26.747 -16.248 75.153 1.00 35.81 178 GLU A N 1
ATOM 1467 C CA . GLU A 1 178 ? -25.432 -16.151 74.576 1.00 35.81 178 GLU A CA 1
ATOM 1468 C C . GLU A 1 178 ? -25.374 -17.200 73.463 1.00 35.81 178 GLU A C 1
ATOM 1470 O O . GLU A 1 178 ? -24.991 -18.345 73.671 1.00 35.81 178 GLU A O 1
ATOM 1475 N N . CYS A 1 179 ? -25.834 -16.832 72.264 1.00 30.27 179 CYS A N 1
ATOM 1476 C CA . CYS A 1 179 ? -25.370 -17.474 71.048 1.00 30.27 179 CYS A CA 1
ATOM 1477 C C . CYS A 1 179 ? -23.911 -17.062 70.907 1.00 30.27 179 CYS A C 1
ATOM 1479 O O . CYS A 1 179 ? -23.598 -16.025 70.322 1.00 30.27 179 CYS A O 1
ATOM 1481 N N . GLU A 1 180 ? -23.072 -17.846 71.581 1.00 33.25 180 GLU A N 1
ATOM 1482 C CA . GLU A 1 180 ? -21.703 -18.185 71.238 1.00 33.25 180 GLU A CA 1
ATOM 1483 C C . GLU A 1 180 ? -21.151 -17.338 70.091 1.00 33.25 180 GLU A C 1
ATOM 1485 O O . GLU A 1 180 ? -21.104 -17.737 68.927 1.00 33.25 180 GLU A O 1
ATOM 1490 N N . ARG A 1 181 ? -20.647 -16.154 70.444 1.00 38.50 181 ARG A N 1
ATOM 1491 C CA . ARG A 1 181 ? -19.460 -15.666 69.759 1.00 38.50 181 ARG A CA 1
ATOM 1492 C C . ARG A 1 181 ? -18.332 -16.556 70.248 1.00 38.50 181 ARG A C 1
ATOM 1494 O O . ARG A 1 181 ? -17.652 -16.230 71.216 1.00 38.50 181 ARG A O 1
ATOM 1501 N N . GLN A 1 182 ? -18.163 -17.701 69.593 1.00 36.56 182 GLN A N 1
ATOM 1502 C CA . GLN A 1 182 ? -16.857 -18.332 69.564 1.00 36.56 182 GLN A CA 1
ATOM 1503 C C . GLN A 1 182 ? -15.923 -17.285 68.955 1.00 36.56 182 GLN A C 1
ATOM 1505 O O . GLN A 1 182 ? -15.938 -17.027 67.752 1.00 36.56 182 GLN A O 1
ATOM 1510 N N . ASN A 1 183 ? -15.150 -16.631 69.822 1.00 35.84 183 ASN A N 1
ATOM 1511 C CA . ASN A 1 183 ? -13.829 -16.162 69.456 1.00 35.84 183 ASN A CA 1
ATOM 1512 C C . ASN A 1 183 ? -13.053 -17.427 69.094 1.00 35.84 183 ASN A C 1
ATOM 1514 O O . ASN A 1 183 ? -12.413 -18.037 69.940 1.00 35.84 183 ASN A O 1
ATOM 1518 N N . HIS A 1 184 ? -13.221 -17.869 67.850 1.00 38.56 184 HIS A N 1
ATOM 1519 C CA . HIS A 1 184 ? -12.215 -18.680 67.211 1.00 38.56 184 HIS A CA 1
ATOM 1520 C C . HIS A 1 184 ? -11.020 -17.749 67.049 1.00 38.56 184 HIS A C 1
ATOM 1522 O O . HIS A 1 184 ? -11.147 -16.659 66.482 1.00 38.56 184 HIS A O 1
ATOM 1528 N N . ASP A 1 185 ? -9.917 -18.148 67.662 1.00 35.84 185 ASP A N 1
ATOM 1529 C CA . ASP A 1 185 ? -8.653 -17.442 67.688 1.00 35.84 185 ASP A CA 1
ATOM 1530 C C . ASP A 1 185 ? -8.329 -16.842 66.315 1.00 35.84 185 ASP A C 1
ATOM 1532 O O . ASP A 1 185 ? -8.118 -17.547 65.330 1.00 35.84 185 ASP A O 1
ATOM 1536 N N . ASN A 1 186 ? -8.293 -15.510 66.259 1.00 41.97 186 ASN A N 1
ATOM 1537 C CA . ASN A 1 186 ? -7.702 -14.761 65.156 1.00 41.97 186 ASN A CA 1
ATOM 1538 C C . ASN A 1 186 ? -6.173 -14.728 65.329 1.00 41.97 186 ASN A C 1
ATOM 1540 O O . ASN A 1 186 ? -5.565 -13.661 65.327 1.00 41.97 186 ASN A O 1
ATOM 1544 N N . GLU A 1 187 ? -5.561 -15.901 65.474 1.00 46.28 187 GLU A N 1
ATOM 1545 C CA . GLU A 1 187 ? -4.155 -16.141 65.147 1.00 46.28 187 GLU A CA 1
ATOM 1546 C C . GLU A 1 187 ? -4.105 -17.107 63.960 1.00 46.28 187 GLU A C 1
ATOM 1548 O O . GLU A 1 187 ? -3.788 -18.279 64.091 1.00 46.28 187 GLU A O 1
ATOM 1553 N N . ASP A 1 188 ? -4.502 -16.600 62.794 1.00 42.47 188 ASP A N 1
ATOM 1554 C CA . ASP A 1 188 ? -3.963 -17.021 61.496 1.00 42.47 188 ASP A CA 1
ATOM 1555 C C . ASP A 1 188 ? -4.352 -15.968 60.444 1.00 42.47 188 ASP A C 1
ATOM 1557 O O . ASP A 1 188 ? -5.079 -16.182 59.473 1.00 42.47 188 ASP A O 1
ATOM 1561 N N . ILE A 1 189 ? -3.859 -14.750 60.671 1.00 53.22 189 ILE A N 1
ATOM 1562 C CA . ILE A 1 189 ? -3.722 -13.735 59.628 1.00 53.22 189 ILE A CA 1
ATOM 1563 C C . ILE A 1 189 ? -2.418 -14.053 58.876 1.00 53.22 189 ILE A C 1
ATOM 1565 O O . ILE A 1 189 ? -1.390 -13.453 59.159 1.00 53.22 189 ILE A O 1
ATOM 1569 N N . LEU A 1 190 ? -2.442 -15.029 57.958 1.00 42.81 190 LEU A N 1
ATOM 1570 C CA . LEU A 1 190 ? -1.527 -15.207 56.806 1.00 42.81 190 LEU A CA 1
ATOM 1571 C C . LEU A 1 190 ? -2.042 -16.396 55.951 1.00 42.81 190 LEU A C 1
ATOM 1573 O O . LEU A 1 190 ? -2.692 -17.300 56.462 1.00 42.81 190 LEU A O 1
ATOM 1577 N N . PRO A 1 191 ? -1.881 -16.399 54.619 1.00 48.62 191 PRO A N 1
ATOM 1578 C CA . PRO A 1 191 ? -3.012 -16.458 53.713 1.00 48.62 191 PRO A CA 1
ATOM 1579 C C . PRO A 1 191 ? -2.996 -17.763 52.911 1.00 48.62 191 PRO A C 1
ATOM 1581 O O . PRO A 1 191 ? -2.075 -18.015 52.134 1.00 48.62 191 PRO A O 1
ATOM 1584 N N . LYS A 1 192 ? -4.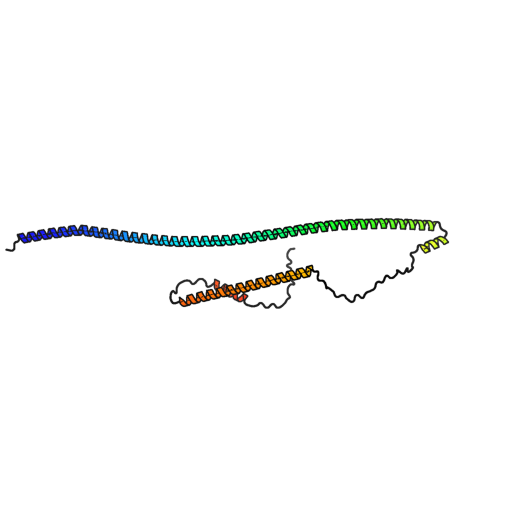057 -18.572 52.984 1.00 45.06 192 LYS A N 1
ATOM 1585 C CA . LYS A 1 192 ? -4.266 -19.656 52.008 1.00 45.06 192 LYS A CA 1
ATOM 1586 C C . LYS A 1 192 ? -4.845 -19.101 50.705 1.00 45.06 192 LYS A C 1
ATOM 1588 O O . LYS A 1 192 ? -5.977 -19.378 50.319 1.00 45.06 192 LYS A O 1
ATOM 1593 N N . ILE A 1 193 ? -4.017 -18.341 49.990 1.00 52.03 193 ILE A N 1
ATOM 1594 C CA . ILE A 1 193 ? -4.119 -18.176 48.537 1.00 52.03 193 ILE A CA 1
ATOM 1595 C C . ILE A 1 193 ? -3.786 -19.552 47.944 1.00 52.03 193 ILE A C 1
ATOM 1597 O O . ILE A 1 193 ? -2.632 -19.839 47.653 1.00 52.03 193 ILE A O 1
ATOM 1601 N N . SER A 1 194 ? -4.761 -20.459 47.855 1.00 52.66 194 SER A N 1
ATOM 1602 C CA . SER A 1 194 ? -4.548 -21.765 47.196 1.00 52.66 194 SER A CA 1
ATOM 1603 C C . SER A 1 194 ? -5.419 -21.999 45.967 1.00 52.66 194 SER A C 1
ATOM 1605 O O . SER A 1 194 ? -5.324 -23.039 45.329 1.00 52.66 194 SER A O 1
ATOM 1607 N N . SER A 1 195 ? -6.184 -20.999 45.543 1.00 56.06 195 SER A N 1
ATOM 1608 C CA . SER A 1 195 ? -6.716 -20.977 44.187 1.00 56.06 195 SER A CA 1
ATOM 1609 C C . SER A 1 195 ? -6.513 -19.582 43.630 1.00 56.06 195 SER A C 1
ATOM 1611 O O . SER A 1 195 ? -7.372 -18.710 43.768 1.00 56.06 195 SER A O 1
ATOM 1613 N N . VAL A 1 196 ? -5.339 -19.355 43.032 1.00 60.09 196 VAL A N 1
ATOM 1614 C CA . VAL A 1 196 ? -5.200 -18.277 42.048 1.00 60.09 196 VAL A CA 1
ATOM 1615 C C . VAL A 1 196 ? -6.399 -18.429 41.102 1.00 60.09 196 VAL A C 1
ATOM 1617 O O . VAL A 1 196 ? -6.618 -19.545 40.621 1.00 60.09 196 VAL A O 1
ATOM 1620 N N . PRO A 1 197 ? -7.229 -17.386 40.907 1.00 69.00 197 PRO A N 1
ATOM 1621 C CA . PRO A 1 197 ? -8.375 -17.462 40.011 1.00 69.00 197 PRO A CA 1
ATOM 1622 C C . PRO A 1 197 ? -7.908 -18.053 38.686 1.00 69.00 197 PRO A C 1
ATOM 1624 O O . PRO A 1 197 ? -6.898 -17.589 38.153 1.00 69.00 197 PRO A O 1
ATOM 1627 N N . SER A 1 198 ? -8.600 -19.070 38.170 1.00 69.50 198 SER A N 1
ATOM 1628 C CA . SER A 1 198 ? -8.186 -19.763 36.942 1.00 69.50 198 SER A CA 1
ATOM 1629 C C . SER A 1 198 ? -7.929 -18.782 35.794 1.00 69.50 198 SER A C 1
ATOM 1631 O O . SER A 1 198 ? -6.973 -18.936 35.048 1.00 69.50 198 SER A O 1
ATOM 1633 N N . SER A 1 199 ? -8.677 -17.676 35.733 1.00 79.94 199 SER A N 1
ATOM 1634 C CA . SER A 1 199 ? -8.454 -16.619 34.742 1.00 79.94 199 SER A CA 1
ATOM 1635 C C . SER A 1 199 ? -7.099 -15.909 34.875 1.00 79.94 199 SER A C 1
ATOM 1637 O O . SER A 1 199 ? -6.539 -15.469 33.875 1.00 79.94 199 SER A O 1
ATOM 1639 N N . ILE A 1 200 ? -6.562 -15.769 36.091 1.00 81.06 200 ILE A N 1
ATOM 1640 C CA . ILE A 1 200 ? -5.244 -15.171 36.338 1.00 81.06 200 ILE A CA 1
ATOM 1641 C C . ILE A 1 200 ? -4.150 -16.180 35.994 1.00 81.06 200 ILE A C 1
ATOM 1643 O O . ILE A 1 200 ? -3.167 -15.787 35.373 1.00 81.06 200 ILE A O 1
ATOM 1647 N N . THR A 1 201 ? -4.322 -17.468 36.317 1.00 84.38 201 THR A N 1
ATOM 1648 C CA . THR A 1 201 ? -3.375 -18.509 35.876 1.00 84.38 201 THR A CA 1
ATOM 1649 C C . THR A 1 201 ? -3.368 -18.665 34.359 1.00 84.38 201 THR A C 1
ATOM 1651 O O . THR A 1 201 ? -2.302 -18.817 33.772 1.00 84.38 201 THR A O 1
ATOM 1654 N N . ASP A 1 202 ? -4.528 -18.554 33.712 1.00 89.12 202 ASP A N 1
ATOM 1655 C CA . ASP A 1 202 ? -4.657 -18.622 32.256 1.00 89.12 202 ASP A CA 1
ATOM 1656 C C . ASP A 1 202 ? -4.023 -17.397 31.593 1.00 89.12 202 ASP A C 1
ATOM 1658 O O . ASP A 1 202 ? -3.289 -17.527 30.614 1.00 89.12 202 ASP A O 1
ATOM 1662 N N . ARG A 1 203 ? -4.222 -16.202 32.166 1.00 91.69 203 ARG A N 1
ATOM 1663 C CA . ARG A 1 203 ? -3.562 -14.981 31.689 1.00 91.69 203 ARG A CA 1
ATOM 1664 C C . ARG A 1 203 ? -2.050 -15.031 31.890 1.00 91.69 203 ARG A C 1
ATOM 1666 O O . ARG A 1 203 ? -1.322 -14.576 31.014 1.00 91.69 203 ARG A O 1
ATOM 1673 N N . LEU A 1 204 ? -1.579 -15.583 33.007 1.00 88.94 204 LEU A N 1
ATOM 1674 C CA . LEU A 1 204 ? -0.154 -15.778 33.269 1.00 88.94 204 LEU A CA 1
ATOM 1675 C C . LEU A 1 204 ? 0.450 -16.729 32.231 1.00 88.94 204 LEU A C 1
ATOM 1677 O O . LEU A 1 204 ? 1.436 -16.382 31.591 1.00 88.94 204 LEU A O 1
ATOM 1681 N N . ARG A 1 205 ? -0.206 -17.870 31.989 1.00 92.38 205 ARG A N 1
ATOM 1682 C CA . ARG A 1 205 ? 0.208 -18.858 30.989 1.00 92.38 205 ARG A CA 1
ATOM 1683 C C . ARG A 1 205 ? 0.233 -18.273 29.578 1.00 92.38 205 ARG A C 1
ATOM 1685 O O . ARG A 1 205 ? 1.160 -18.539 28.823 1.00 92.38 205 ARG A O 1
ATOM 1692 N N . GLN A 1 206 ? -0.753 -17.449 29.232 1.00 94.50 206 GLN A N 1
ATOM 1693 C CA . GLN A 1 206 ? -0.796 -16.749 27.950 1.00 94.50 206 GLN A CA 1
ATOM 1694 C C . GLN A 1 206 ? 0.392 -15.790 27.793 1.00 94.50 206 GLN A C 1
ATOM 1696 O O . GLN A 1 206 ? 1.067 -15.806 26.768 1.00 94.50 206 GLN A O 1
ATOM 1701 N N . VAL A 1 207 ? 0.694 -14.998 28.826 1.00 95.25 207 VAL A N 1
ATOM 1702 C CA . VAL A 1 207 ? 1.845 -14.080 28.820 1.00 95.25 207 VAL A CA 1
ATOM 1703 C C . VAL A 1 207 ? 3.174 -14.844 28.784 1.00 95.25 207 VAL A C 1
ATOM 1705 O O . VAL A 1 207 ? 4.114 -14.401 28.130 1.00 95.25 207 VAL A O 1
ATOM 1708 N N . GLU A 1 208 ? 3.270 -16.001 29.440 1.00 93.81 208 GLU A N 1
ATOM 1709 C CA . GLU A 1 208 ? 4.446 -16.879 29.375 1.00 93.81 208 GLU A CA 1
ATOM 1710 C C . GLU A 1 208 ? 4.672 -17.442 27.965 1.00 93.81 208 GLU A C 1
ATOM 1712 O O . GLU A 1 208 ? 5.813 -17.464 27.498 1.00 93.81 208 GLU A O 1
ATOM 1717 N N . ILE A 1 209 ? 3.601 -17.844 27.273 1.00 96.62 209 ILE A N 1
ATOM 1718 C CA . ILE A 1 209 ? 3.656 -18.306 25.878 1.00 96.62 209 ILE A CA 1
ATOM 1719 C C . ILE A 1 209 ? 4.080 -17.158 24.959 1.00 96.62 209 ILE A C 1
ATOM 1721 O O . ILE A 1 209 ? 5.048 -17.304 24.218 1.00 96.62 209 ILE A O 1
ATOM 1725 N N . GLU A 1 210 ? 3.438 -15.992 25.063 1.00 95.31 210 GLU A N 1
ATOM 1726 C CA . GLU A 1 210 ? 3.795 -14.811 24.267 1.00 95.31 210 GLU A CA 1
ATOM 1727 C C . GLU A 1 210 ? 5.254 -14.395 24.505 1.00 95.31 210 GLU A C 1
ATOM 1729 O O . GLU A 1 210 ? 5.981 -14.057 23.570 1.00 95.31 210 GLU A O 1
ATOM 1734 N N . LEU A 1 211 ? 5.732 -14.464 25.749 1.00 97.00 211 LEU A N 1
ATOM 1735 C CA . LEU A 1 211 ? 7.128 -14.187 26.070 1.00 97.00 211 LEU A CA 1
ATOM 1736 C C . LEU A 1 211 ? 8.074 -15.212 25.430 1.00 97.00 211 LEU A C 1
ATOM 1738 O O . LEU A 1 211 ? 9.137 -14.826 24.936 1.00 97.00 211 LEU A O 1
ATOM 1742 N N . ALA A 1 212 ? 7.721 -16.499 25.442 1.00 97.19 212 ALA A N 1
ATOM 1743 C CA . ALA A 1 212 ? 8.508 -17.546 24.798 1.00 97.19 212 ALA A CA 1
ATOM 1744 C C . ALA A 1 212 ? 8.571 -17.346 23.274 1.00 97.19 212 ALA A C 1
ATOM 1746 O O . ALA A 1 212 ? 9.659 -17.399 22.700 1.00 97.19 212 ALA A O 1
ATOM 1747 N N . GLU A 1 213 ? 7.448 -17.018 22.635 1.00 95.81 213 GLU A N 1
ATOM 1748 C CA . GLU A 1 213 ? 7.372 -16.708 21.203 1.00 95.81 213 GLU A CA 1
ATOM 1749 C C . GLU A 1 213 ? 8.224 -15.487 20.838 1.00 95.81 213 GLU A C 1
ATOM 1751 O O . GLU A 1 213 ? 9.006 -15.524 19.887 1.00 95.81 213 GLU A O 1
ATOM 1756 N N . LYS A 1 214 ? 8.148 -14.408 21.626 1.00 95.56 214 LYS A N 1
ATOM 1757 C CA . LYS A 1 214 ? 8.963 -13.203 21.398 1.00 95.56 214 LYS A CA 1
ATOM 1758 C C . LYS A 1 214 ? 10.454 -13.468 21.600 1.00 95.56 214 LYS A C 1
ATOM 1760 O O . LYS A 1 214 ? 11.269 -12.925 20.855 1.00 95.56 214 LYS A O 1
ATOM 1765 N N . LYS A 1 215 ? 10.827 -14.306 22.574 1.00 97.56 215 LYS A N 1
ATOM 1766 C CA . LYS A 1 215 ? 12.219 -14.742 22.778 1.00 97.56 215 LYS A CA 1
ATOM 1767 C C . LYS A 1 215 ? 12.730 -15.585 21.610 1.00 97.56 215 LYS A C 1
ATOM 1769 O O . LYS A 1 215 ? 13.872 -15.388 21.192 1.00 97.56 215 LYS A O 1
ATOM 1774 N N . LEU A 1 216 ? 11.901 -16.478 21.069 1.00 97.62 216 LEU A N 1
ATOM 1775 C CA . LEU A 1 216 ? 12.237 -17.269 19.885 1.00 97.62 216 LEU A CA 1
ATOM 1776 C C . LEU A 1 216 ? 12.463 -16.353 18.675 1.00 97.62 216 LEU A C 1
ATOM 1778 O O . LEU A 1 216 ? 13.546 -16.376 18.099 1.00 97.62 216 LEU A O 1
ATOM 1782 N N . ALA A 1 217 ? 11.511 -15.464 18.383 1.00 95.38 217 ALA A N 1
ATOM 1783 C CA . ALA A 1 217 ? 11.602 -14.516 17.272 1.00 95.38 217 ALA A CA 1
ATOM 1784 C C . ALA A 1 217 ? 12.834 -13.598 17.375 1.00 95.38 217 ALA A C 1
ATOM 1786 O O . ALA A 1 217 ? 13.495 -13.314 16.376 1.00 95.38 217 ALA A O 1
ATOM 1787 N N . LEU A 1 218 ? 13.185 -13.151 18.587 1.00 97.31 218 LEU A N 1
ATOM 1788 C CA . LEU A 1 218 ? 14.414 -12.388 18.815 1.00 97.31 218 LEU A CA 1
ATOM 1789 C C . LEU A 1 218 ? 15.663 -13.225 18.510 1.00 97.31 218 LEU A C 1
ATOM 1791 O O . LEU A 1 218 ? 16.587 -12.733 17.868 1.00 97.31 218 LEU A O 1
ATOM 1795 N N . THR A 1 219 ? 15.694 -14.480 18.958 1.00 97.69 219 THR A N 1
ATOM 1796 C CA . THR A 1 219 ? 16.826 -15.387 18.722 1.00 97.69 219 THR A CA 1
ATOM 1797 C C . THR A 1 219 ? 16.997 -15.680 17.229 1.00 97.69 219 THR A C 1
ATOM 1799 O O . THR A 1 219 ? 18.114 -15.628 16.717 1.00 97.69 219 THR A O 1
ATOM 1802 N N . GLU A 1 220 ? 15.898 -15.903 16.507 1.00 96.75 220 GLU A N 1
ATOM 1803 C CA . GLU A 1 220 ? 15.885 -16.075 15.050 1.00 96.75 220 GLU A CA 1
ATOM 1804 C C . GLU A 1 220 ? 16.389 -14.820 14.327 1.00 96.75 220 GLU A C 1
ATOM 1806 O O . GLU A 1 220 ? 17.243 -14.912 13.444 1.00 96.75 220 GLU A O 1
ATOM 1811 N N . ALA A 1 221 ? 15.931 -13.634 14.739 1.00 94.25 221 ALA A N 1
ATOM 1812 C CA . ALA A 1 221 ? 16.384 -12.368 14.169 1.00 94.25 221 ALA A CA 1
ATOM 1813 C C . ALA A 1 221 ? 17.884 -12.126 14.404 1.00 94.25 221 ALA A C 1
ATOM 1815 O O . ALA A 1 221 ? 18.581 -11.672 13.495 1.00 94.25 221 ALA A O 1
ATOM 1816 N N . LEU A 1 222 ? 18.398 -12.449 15.596 1.00 95.19 222 LEU A N 1
ATOM 1817 C CA . LEU A 1 222 ? 19.826 -12.359 15.910 1.00 95.19 222 LEU A CA 1
ATOM 1818 C C . LEU A 1 222 ? 20.652 -13.346 15.079 1.00 95.19 222 LEU A C 1
ATOM 1820 O O . LEU A 1 222 ? 21.688 -12.958 14.540 1.00 95.19 222 LEU A O 1
ATOM 1824 N N . CYS A 1 223 ? 20.179 -14.585 14.923 1.00 95.44 223 CYS A N 1
ATOM 1825 C CA . CYS A 1 223 ? 20.833 -15.590 14.088 1.00 95.44 223 CYS A CA 1
ATOM 1826 C C . CYS A 1 223 ? 20.878 -15.152 12.616 1.00 95.44 223 CYS A C 1
ATOM 1828 O O . CYS A 1 223 ? 21.935 -15.204 11.991 1.00 95.44 223 CYS A O 1
ATOM 1830 N N . ASN A 1 224 ? 19.776 -14.611 12.087 1.00 96.56 224 ASN A N 1
ATOM 1831 C CA . ASN A 1 224 ? 19.726 -14.073 10.728 1.00 96.56 224 ASN A CA 1
ATOM 1832 C C . ASN A 1 224 ? 20.672 -12.873 10.545 1.00 96.56 224 ASN A C 1
ATOM 1834 O O . ASN A 1 224 ? 21.371 -12.764 9.543 1.00 96.56 224 ASN A O 1
ATOM 1838 N N . ASN A 1 225 ? 20.747 -11.977 11.533 1.00 91.88 225 ASN A N 1
ATOM 1839 C CA . ASN A 1 225 ? 21.675 -10.848 11.485 1.00 91.88 225 ASN A CA 1
ATOM 1840 C C . ASN A 1 225 ? 23.139 -11.320 11.497 1.00 91.88 225 ASN A C 1
ATOM 1842 O O . ASN A 1 225 ? 23.964 -10.817 10.736 1.00 91.88 225 ASN A O 1
ATOM 1846 N N . GLN A 1 226 ? 23.450 -12.330 12.312 1.00 94.19 226 GLN A N 1
ATOM 1847 C CA . GLN A 1 226 ? 24.769 -12.952 12.340 1.00 94.19 226 GLN A CA 1
ATOM 1848 C C . GLN A 1 226 ? 25.114 -13.612 10.997 1.00 94.19 226 GLN A C 1
ATOM 1850 O O . GLN A 1 226 ? 26.224 -13.420 10.501 1.00 94.19 226 GLN A O 1
ATOM 1855 N N . GLU A 1 227 ? 24.174 -14.328 10.383 1.00 95.75 227 GLU A N 1
ATOM 1856 C CA . GLU A 1 227 ? 24.339 -14.943 9.062 1.00 95.75 227 GLU A CA 1
ATOM 1857 C C . GLU A 1 227 ? 24.601 -13.887 7.976 1.00 95.75 227 GLU A C 1
ATOM 1859 O O . GLU A 1 227 ? 25.585 -13.975 7.243 1.00 95.75 227 GLU A O 1
ATOM 1864 N N . LEU A 1 228 ? 23.807 -12.813 7.936 1.00 94.19 228 LEU A N 1
ATOM 1865 C CA . LEU A 1 228 ? 24.031 -11.686 7.024 1.00 94.19 228 LEU A CA 1
ATOM 1866 C C . LEU A 1 228 ? 25.396 -11.023 7.254 1.00 94.19 228 LEU A C 1
ATOM 1868 O O . LEU A 1 228 ? 26.094 -10.680 6.299 1.00 94.19 228 LEU A O 1
ATOM 1872 N N . ALA A 1 229 ? 25.817 -10.870 8.511 1.00 91.94 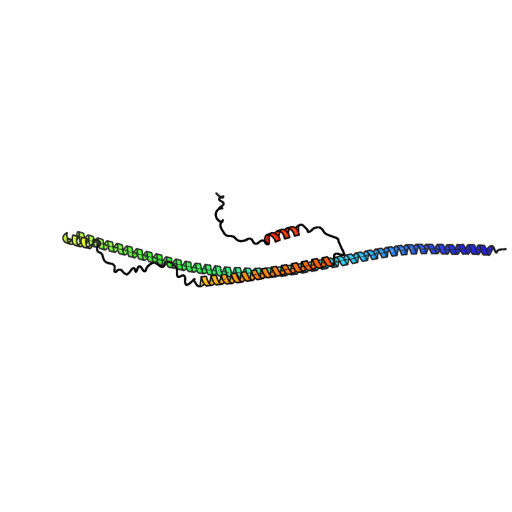229 ALA A N 1
ATOM 1873 C CA . ALA A 1 229 ? 27.140 -10.351 8.835 1.00 91.94 229 ALA A CA 1
ATOM 1874 C C . ALA A 1 229 ? 28.258 -11.284 8.340 1.00 91.94 229 ALA A C 1
ATOM 1876 O O . ALA A 1 229 ? 29.280 -10.800 7.847 1.00 91.94 229 ALA A O 1
ATOM 1877 N N . HIS A 1 230 ? 28.076 -12.605 8.426 1.00 93.38 230 HIS A N 1
ATOM 1878 C CA . HIS A 1 230 ? 29.006 -13.578 7.852 1.00 93.38 230 HIS A CA 1
ATOM 1879 C C . HIS A 1 230 ? 29.047 -13.498 6.323 1.00 93.38 230 HIS A C 1
ATOM 1881 O O . HIS A 1 230 ? 30.141 -13.436 5.763 1.00 93.38 230 HIS A O 1
ATOM 1887 N N . GLN A 1 231 ? 27.899 -13.403 5.649 1.00 93.94 231 GLN A N 1
ATOM 1888 C CA . GLN A 1 231 ? 27.821 -13.246 4.192 1.00 93.94 231 GLN A CA 1
ATOM 1889 C C . GLN A 1 231 ? 28.480 -11.950 3.711 1.00 93.94 231 GLN A C 1
ATOM 1891 O O . GLN A 1 231 ? 29.216 -11.952 2.722 1.00 93.94 231 GLN A O 1
ATOM 1896 N N . LEU A 1 232 ? 28.288 -10.847 4.440 1.00 91.75 232 LEU A N 1
ATOM 1897 C CA . LEU A 1 232 ? 28.958 -9.577 4.160 1.00 91.75 232 LEU A CA 1
ATOM 1898 C C . LEU A 1 232 ? 30.470 -9.687 4.351 1.00 91.75 232 LEU A C 1
ATOM 1900 O O . LEU A 1 232 ? 31.223 -9.267 3.478 1.00 91.75 232 LEU A O 1
ATOM 1904 N N . ARG A 1 233 ? 30.934 -10.290 5.454 1.00 91.62 233 ARG A N 1
ATOM 1905 C CA . ARG A 1 233 ? 32.370 -10.532 5.678 1.00 91.62 233 ARG A CA 1
ATOM 1906 C C . ARG A 1 233 ? 32.971 -11.409 4.585 1.00 91.62 233 ARG A C 1
ATOM 1908 O O . ARG A 1 233 ? 34.072 -11.120 4.130 1.00 91.62 233 ARG A O 1
ATOM 1915 N N . HIS A 1 234 ? 32.251 -12.436 4.145 1.00 91.25 234 HIS A N 1
ATOM 1916 C CA . HIS A 1 234 ? 32.679 -13.305 3.055 1.00 91.25 234 HIS A CA 1
ATOM 1917 C C . HIS A 1 234 ? 32.769 -12.543 1.727 1.00 91.25 234 HIS A C 1
ATOM 1919 O O . HIS A 1 234 ? 33.794 -12.606 1.058 1.00 91.25 234 HIS A O 1
ATOM 1925 N N . SER A 1 235 ? 31.753 -11.741 1.398 1.00 87.75 235 SER A N 1
ATOM 1926 C CA . SER A 1 235 ? 31.734 -10.902 0.192 1.00 87.75 235 SER A CA 1
ATOM 1927 C C . SER A 1 235 ? 32.860 -9.863 0.193 1.00 87.75 235 SER A C 1
ATOM 1929 O O . SER A 1 235 ? 33.510 -9.656 -0.826 1.00 87.75 235 SER A O 1
ATOM 1931 N N . ILE A 1 236 ? 33.136 -9.245 1.347 1.00 87.56 236 ILE A N 1
ATOM 1932 C CA . ILE A 1 236 ? 34.260 -8.314 1.528 1.00 87.56 236 ILE A CA 1
ATOM 1933 C C . ILE A 1 236 ? 35.601 -9.045 1.382 1.00 87.56 236 ILE A C 1
ATOM 1935 O O . ILE A 1 236 ? 36.507 -8.512 0.751 1.00 87.56 236 ILE A O 1
ATOM 1939 N N . SER A 1 237 ? 35.738 -10.257 1.932 1.00 85.94 237 SER A N 1
ATOM 1940 C CA . SER A 1 237 ? 36.947 -11.075 1.757 1.00 85.94 237 SER A CA 1
ATOM 1941 C C . SER A 1 237 ? 37.189 -11.385 0.283 1.00 85.94 237 SER A C 1
ATOM 1943 O O . SER A 1 237 ? 38.278 -11.125 -0.209 1.00 85.94 237 SER A O 1
ATOM 1945 N N . ILE A 1 238 ? 36.161 -11.844 -0.440 1.00 83.38 238 ILE A N 1
ATOM 1946 C CA . ILE A 1 238 ? 36.246 -12.130 -1.878 1.00 83.38 238 ILE A CA 1
ATOM 1947 C C . ILE A 1 238 ? 36.613 -10.869 -2.668 1.00 83.38 238 ILE A C 1
ATOM 1949 O O . ILE A 1 238 ? 37.462 -10.935 -3.553 1.00 83.38 238 ILE A O 1
ATOM 1953 N N . ALA A 1 239 ? 36.014 -9.719 -2.345 1.00 78.75 239 ALA A N 1
ATOM 1954 C CA . ALA A 1 239 ? 36.341 -8.451 -2.993 1.00 78.75 239 ALA A CA 1
ATOM 1955 C C . ALA A 1 239 ? 37.814 -8.061 -2.765 1.00 78.75 239 ALA A C 1
ATOM 1957 O O . ALA A 1 239 ? 38.522 -7.738 -3.717 1.00 78.75 239 ALA A O 1
ATOM 1958 N N . ASN A 1 240 ? 38.312 -8.186 -1.534 1.00 75.44 240 ASN A N 1
ATOM 1959 C CA . ASN A 1 240 ? 39.710 -7.893 -1.209 1.00 75.44 240 ASN A CA 1
ATOM 1960 C C . ASN A 1 240 ? 40.692 -8.888 -1.860 1.00 75.44 240 ASN A C 1
ATOM 1962 O O . ASN A 1 240 ? 41.772 -8.494 -2.302 1.00 75.44 240 ASN A O 1
ATOM 1966 N N . ASP A 1 241 ? 40.324 -10.165 -1.967 1.00 68.50 241 ASP A N 1
ATOM 1967 C CA . ASP A 1 241 ? 41.128 -11.183 -2.654 1.00 68.50 241 ASP A CA 1
ATOM 1968 C C . ASP A 1 241 ? 41.135 -10.950 -4.179 1.00 68.50 241 ASP A C 1
ATOM 1970 O O . ASP A 1 241 ? 42.164 -11.106 -4.843 1.00 68.50 241 ASP A O 1
ATOM 1974 N N . SER A 1 242 ? 40.023 -10.472 -4.749 1.00 60.31 242 SER A N 1
ATOM 1975 C CA . SER A 1 242 ? 39.956 -10.069 -6.160 1.00 60.31 242 SER A CA 1
ATOM 1976 C C . SER A 1 242 ? 40.791 -8.819 -6.461 1.00 60.31 242 SER A C 1
ATOM 1978 O O . SER A 1 242 ? 41.451 -8.765 -7.501 1.00 60.31 242 SER A O 1
ATOM 1980 N N . ASP A 1 243 ? 40.875 -7.877 -5.516 1.00 54.38 243 ASP A N 1
ATOM 1981 C CA . ASP A 1 243 ? 41.769 -6.726 -5.623 1.00 54.38 243 ASP A CA 1
ATOM 1982 C C . ASP A 1 243 ? 43.236 -7.165 -5.531 1.00 54.38 243 ASP A C 1
ATOM 1984 O O . ASP A 1 243 ? 44.032 -6.789 -6.387 1.00 54.38 243 ASP A O 1
ATOM 1988 N N . THR A 1 244 ? 43.624 -8.038 -4.595 1.00 52.34 244 THR A N 1
ATOM 1989 C CA . THR A 1 244 ? 45.029 -8.500 -4.497 1.00 52.34 244 THR A CA 1
ATOM 1990 C C . THR A 1 244 ? 45.498 -9.329 -5.697 1.00 52.34 244 THR A C 1
ATOM 1992 O O . THR A 1 244 ? 46.688 -9.308 -6.014 1.00 52.34 244 THR A O 1
ATOM 1995 N N . THR A 1 245 ? 44.585 -9.975 -6.427 1.00 46.12 245 THR A N 1
ATOM 1996 C CA . THR A 1 245 ? 44.913 -10.685 -7.677 1.00 46.12 245 THR A CA 1
ATOM 1997 C C . THR A 1 245 ? 44.973 -9.742 -8.894 1.00 46.12 245 THR A C 1
ATOM 1999 O O . THR A 1 245 ? 45.576 -10.088 -9.910 1.00 46.12 245 THR A O 1
ATOM 2002 N N . SER A 1 246 ? 44.412 -8.528 -8.792 1.00 40.72 246 SER A N 1
ATOM 2003 C CA . SER A 1 246 ? 44.386 -7.529 -9.872 1.00 40.72 246 SER A CA 1
ATOM 2004 C C . SER A 1 246 ? 45.240 -6.276 -9.611 1.00 40.72 246 SER A C 1
ATOM 2006 O O . SER A 1 246 ? 45.413 -5.464 -10.524 1.00 40.72 246 SER A O 1
ATOM 2008 N N . VAL A 1 247 ? 45.870 -6.120 -8.437 1.00 42.34 247 VAL A N 1
ATOM 2009 C CA . VAL A 1 247 ? 46.868 -5.059 -8.182 1.00 42.34 247 VAL A CA 1
ATOM 2010 C C . VAL A 1 247 ? 48.235 -5.444 -8.771 1.00 42.34 247 VAL A C 1
ATOM 2012 O O . VAL A 1 247 ? 49.239 -5.563 -8.081 1.00 42.34 247 VAL A O 1
ATOM 2015 N N . ASN A 1 248 ? 48.275 -5.620 -10.089 1.00 46.38 248 ASN A N 1
ATOM 2016 C CA . ASN A 1 248 ? 49.460 -5.340 -10.909 1.00 46.38 248 ASN A CA 1
ATOM 2017 C C . ASN A 1 248 ? 49.104 -4.575 -12.192 1.00 46.38 248 ASN A C 1
ATOM 2019 O O . ASN A 1 248 ? 49.971 -4.311 -13.021 1.00 46.38 248 ASN A O 1
ATOM 2023 N N . SER A 1 249 ? 47.849 -4.147 -12.348 1.00 42.25 249 SER A N 1
ATOM 2024 C CA . SER A 1 249 ? 47.458 -3.252 -13.426 1.00 42.25 249 SER A CA 1
ATOM 2025 C C . SER A 1 249 ? 46.397 -2.287 -12.917 1.00 42.25 249 SER A C 1
ATOM 2027 O O . SER A 1 249 ? 45.436 -2.694 -12.281 1.00 42.25 249 SER A O 1
ATOM 2029 N N . PHE A 1 250 ? 46.575 -1.006 -13.221 1.00 33.19 250 PHE A N 1
ATOM 2030 C CA . PHE A 1 250 ? 45.616 0.071 -12.972 1.00 33.19 250 PHE A CA 1
ATOM 2031 C C . PHE A 1 250 ? 45.602 0.710 -11.573 1.00 33.19 250 PHE A C 1
ATOM 2033 O O . PHE A 1 250 ? 44.673 0.613 -10.777 1.00 33.19 250 PHE A O 1
ATOM 2040 N N . ARG A 1 251 ? 46.639 1.516 -11.324 1.00 41.69 251 ARG A N 1
ATOM 2041 C CA . ARG A 1 251 ? 46.604 2.592 -10.331 1.00 41.69 251 ARG A CA 1
ATOM 2042 C C . ARG A 1 251 ? 45.964 3.819 -10.983 1.00 41.69 251 ARG A C 1
ATOM 2044 O O . ARG A 1 251 ? 46.633 4.558 -11.699 1.00 41.69 251 ARG A O 1
ATOM 2051 N N . GLY A 1 252 ? 44.677 4.040 -10.747 1.00 41.25 252 GLY A N 1
ATOM 2052 C CA . GLY A 1 252 ? 44.017 5.245 -11.228 1.00 41.25 252 GLY A CA 1
ATOM 2053 C C . GLY A 1 252 ? 42.553 5.327 -10.833 1.00 41.25 252 GLY A C 1
ATOM 2054 O O . GLY A 1 252 ? 41.756 4.530 -11.302 1.00 41.25 252 GLY A O 1
ATOM 2055 N N . ILE A 1 253 ? 42.241 6.392 -10.088 1.00 35.81 253 ILE A N 1
ATOM 2056 C CA . ILE A 1 253 ? 40.934 7.052 -9.928 1.00 35.81 253 ILE A CA 1
ATOM 2057 C C . ILE A 1 253 ? 40.248 6.861 -8.556 1.00 35.81 253 ILE A C 1
ATOM 2059 O O . ILE A 1 253 ? 39.831 5.784 -8.155 1.00 35.81 253 ILE A O 1
ATOM 2063 N N . SER A 1 254 ? 40.049 8.025 -7.923 1.00 35.16 254 SER A N 1
ATOM 2064 C CA . SER A 1 254 ? 39.029 8.387 -6.926 1.00 35.16 254 SER A CA 1
ATOM 2065 C C . SER A 1 254 ? 39.361 8.319 -5.429 1.00 35.16 254 SER A C 1
ATOM 2067 O O . SER A 1 254 ? 38.928 7.448 -4.680 1.00 35.16 254 SER A O 1
ATOM 2069 N N . ASN A 1 255 ? 40.020 9.385 -4.966 1.00 47.22 255 ASN A N 1
ATOM 2070 C CA . ASN A 1 255 ? 39.852 9.931 -3.618 1.00 47.22 255 ASN A CA 1
ATOM 2071 C C . ASN A 1 255 ? 38.497 10.662 -3.539 1.00 47.22 255 ASN A C 1
ATOM 2073 O O . ASN A 1 255 ? 38.434 11.801 -3.997 1.00 47.22 255 ASN A O 1
ATOM 2077 N N . ASN A 1 256 ? 37.441 10.077 -2.947 1.00 44.59 256 ASN A N 1
ATOM 2078 C CA . ASN A 1 256 ? 36.371 10.908 -2.351 1.00 44.59 256 ASN A CA 1
ATOM 2079 C C . ASN A 1 256 ? 35.418 10.273 -1.309 1.00 44.59 256 ASN A C 1
ATOM 2081 O O . ASN A 1 256 ? 34.377 10.858 -1.037 1.00 44.59 256 ASN A O 1
ATOM 2085 N N . ASN A 1 257 ? 35.727 9.131 -0.678 1.00 43.84 257 ASN A N 1
ATOM 2086 C CA . ASN A 1 257 ? 34.750 8.454 0.210 1.00 43.84 257 ASN A CA 1
ATOM 2087 C C . ASN A 1 257 ? 35.191 8.280 1.681 1.00 43.84 257 ASN A C 1
ATOM 2089 O O . ASN A 1 257 ? 34.584 7.525 2.434 1.00 43.84 257 ASN A O 1
ATOM 2093 N N . ASN A 1 258 ? 36.224 8.992 2.144 1.00 51.12 258 ASN A N 1
ATOM 2094 C CA . ASN A 1 258 ? 36.826 8.735 3.465 1.00 51.12 258 ASN A CA 1
ATOM 2095 C C . ASN A 1 258 ? 36.119 9.377 4.682 1.00 51.12 258 ASN A C 1
ATOM 2097 O O . ASN A 1 258 ? 36.540 9.134 5.816 1.00 51.12 258 ASN A O 1
ATOM 2101 N N . SER A 1 259 ? 35.060 10.176 4.502 1.00 47.44 259 SER A N 1
ATOM 2102 C CA . SER A 1 259 ? 34.332 10.806 5.622 1.00 47.44 259 SER A CA 1
ATOM 2103 C C . SER A 1 259 ? 33.148 9.971 6.131 1.00 47.44 259 SER A C 1
ATOM 2105 O O . SER A 1 259 ? 32.925 9.900 7.339 1.00 47.44 259 SER A O 1
ATOM 2107 N N . THR A 1 260 ? 32.437 9.273 5.245 1.00 48.34 260 THR A N 1
ATOM 2108 C CA . THR A 1 260 ? 31.255 8.453 5.569 1.00 48.34 260 THR A CA 1
ATOM 2109 C C . THR A 1 260 ? 31.618 7.144 6.268 1.00 48.34 26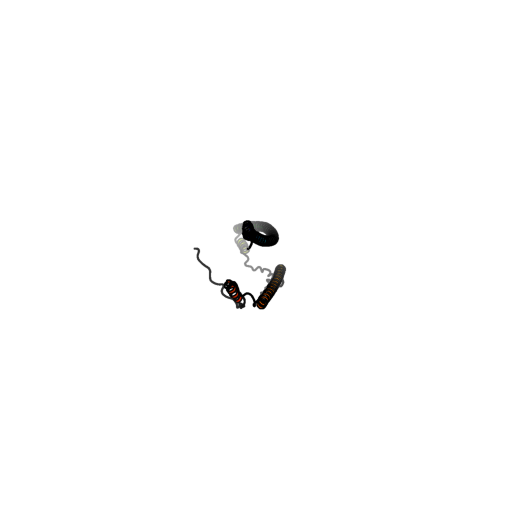0 THR A C 1
ATOM 2111 O O . THR A 1 260 ? 30.957 6.743 7.224 1.00 48.34 260 THR A O 1
ATOM 2114 N N . VAL A 1 261 ? 32.735 6.523 5.883 1.00 53.84 261 VAL A N 1
ATOM 2115 C CA . VAL A 1 261 ? 33.205 5.261 6.486 1.00 53.84 261 VAL A CA 1
ATOM 2116 C C . VAL A 1 261 ? 33.734 5.475 7.917 1.00 53.84 261 VAL A C 1
ATOM 2118 O O . VAL A 1 261 ? 33.619 4.600 8.774 1.00 53.84 261 VAL A O 1
ATOM 2121 N N . ARG A 1 262 ? 34.247 6.675 8.230 1.00 46.88 262 ARG A N 1
ATOM 2122 C CA . ARG A 1 262 ? 34.770 7.012 9.567 1.00 46.88 262 ARG A CA 1
ATOM 2123 C C . ARG A 1 262 ? 33.691 7.287 10.612 1.00 46.88 262 ARG A C 1
ATOM 2125 O O . ARG A 1 262 ? 33.929 6.999 11.785 1.00 46.88 262 ARG A O 1
ATOM 2132 N N . TRP A 1 263 ? 32.533 7.820 10.216 1.00 43.28 263 TRP A N 1
ATOM 2133 C CA . TRP A 1 263 ? 31.370 7.896 11.109 1.00 43.28 263 TRP A CA 1
ATOM 2134 C C . TRP A 1 263 ? 30.935 6.482 11.467 1.00 43.28 263 TRP A C 1
ATOM 2136 O O . TRP A 1 263 ? 30.801 6.180 12.651 1.00 43.28 263 TRP A O 1
ATOM 2146 N N . LEU A 1 264 ? 30.742 5.611 10.468 1.00 46.25 264 LEU A N 1
ATOM 2147 C CA . LEU A 1 264 ? 30.139 4.293 10.681 1.00 46.25 264 LEU A CA 1
ATOM 2148 C C . LEU A 1 264 ? 30.993 3.421 11.608 1.00 46.25 264 LEU A C 1
ATOM 2150 O O . LEU A 1 264 ? 30.457 2.827 12.541 1.00 46.25 264 LEU A O 1
ATOM 2154 N N . SER A 1 265 ? 32.321 3.454 11.472 1.00 46.12 265 SER A N 1
ATOM 2155 C CA . SER A 1 265 ? 33.206 2.750 12.410 1.00 46.12 265 SER A CA 1
ATOM 2156 C C . SER A 1 265 ? 33.179 3.319 13.836 1.00 46.12 265 SER A C 1
ATOM 2158 O O . SER A 1 265 ? 33.315 2.557 14.789 1.00 46.12 265 SER A O 1
ATOM 2160 N N . LYS A 1 266 ? 32.974 4.632 14.026 1.00 41.66 266 LYS A N 1
ATOM 2161 C CA . LYS A 1 266 ? 32.853 5.227 15.373 1.00 41.66 266 LYS A CA 1
ATOM 2162 C C . LYS A 1 266 ? 31.517 4.899 16.040 1.00 41.66 266 LYS A C 1
ATOM 2164 O O . LYS A 1 266 ? 31.491 4.696 17.249 1.00 41.66 266 LYS A O 1
ATOM 2169 N N . THR A 1 267 ? 30.432 4.804 15.273 1.00 47.81 267 THR A N 1
ATOM 2170 C CA . THR A 1 267 ? 29.113 4.408 15.792 1.00 47.81 267 THR A CA 1
ATOM 2171 C C . THR A 1 267 ? 29.071 2.922 16.155 1.00 47.81 267 THR A C 1
ATOM 2173 O O . THR A 1 267 ? 28.467 2.557 17.160 1.00 47.81 267 THR A O 1
ATOM 2176 N N . ILE A 1 268 ? 29.771 2.071 15.398 1.00 47.91 268 ILE A N 1
ATOM 2177 C CA . ILE A 1 268 ? 29.841 0.626 15.658 1.00 47.91 268 ILE A CA 1
ATOM 2178 C C . ILE A 1 268 ? 30.631 0.309 16.940 1.00 47.91 268 ILE A C 1
ATOM 2180 O O . ILE A 1 268 ? 30.227 -0.580 17.680 1.00 47.91 268 ILE A O 1
ATOM 2184 N N . ILE A 1 269 ? 31.681 1.073 17.276 1.00 49.88 269 ILE A N 1
ATOM 2185 C CA . ILE A 1 269 ? 32.475 0.844 18.503 1.00 49.88 269 ILE A CA 1
ATOM 2186 C C . ILE A 1 269 ? 31.696 1.197 19.786 1.00 49.88 269 ILE A C 1
ATOM 2188 O O . ILE A 1 269 ? 31.902 0.569 20.825 1.00 49.88 269 ILE A O 1
ATOM 2192 N N . ILE A 1 270 ? 30.768 2.160 19.728 1.00 47.41 270 ILE A N 1
ATOM 2193 C CA . ILE A 1 270 ? 29.962 2.573 20.893 1.00 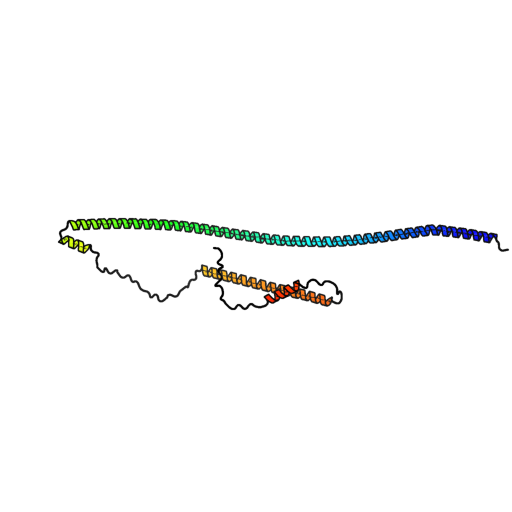47.41 270 ILE A CA 1
ATOM 2194 C C . ILE A 1 270 ? 28.881 1.530 21.235 1.00 47.41 270 ILE A C 1
ATOM 2196 O O . ILE A 1 270 ? 28.486 1.425 22.392 1.00 47.41 270 ILE A O 1
ATOM 2200 N N . LEU A 1 271 ? 28.449 0.711 20.269 1.00 42.12 271 LEU A N 1
ATOM 2201 C CA . LEU A 1 271 ? 27.425 -0.326 20.474 1.00 42.12 271 LEU A CA 1
ATOM 2202 C C . LEU A 1 271 ? 27.998 -1.703 20.859 1.00 42.12 271 LEU A C 1
ATOM 2204 O O . LEU A 1 271 ? 27.236 -2.630 21.114 1.00 42.12 271 LEU A O 1
ATOM 2208 N N . THR A 1 272 ? 29.326 -1.841 20.924 1.00 44.97 272 THR A N 1
ATOM 2209 C CA . THR A 1 272 ? 30.026 -3.092 21.278 1.00 44.97 272 THR A CA 1
ATOM 2210 C C . THR A 1 272 ? 30.540 -3.163 22.721 1.00 44.97 272 THR A C 1
ATOM 2212 O O . THR A 1 272 ? 31.176 -4.154 23.072 1.00 44.97 272 THR A O 1
ATOM 2215 N N . TYR A 1 273 ? 30.266 -2.170 23.576 1.00 40.41 273 TYR A N 1
ATOM 2216 C CA . TYR A 1 273 ? 30.538 -2.278 25.017 1.00 40.41 273 TYR A CA 1
ATOM 2217 C C . TYR A 1 273 ? 29.262 -2.654 25.789 1.00 40.41 273 TYR A C 1
ATOM 2219 O O . TYR A 1 273 ? 28.227 -2.014 25.588 1.00 40.41 273 TYR A O 1
ATOM 2227 N N . PRO A 1 274 ? 29.308 -3.665 26.677 1.00 44.50 274 PRO A N 1
ATOM 2228 C CA . PRO A 1 274 ? 28.164 -4.039 27.490 1.00 44.50 274 PRO A CA 1
ATOM 2229 C C . PRO A 1 274 ? 27.954 -2.953 28.551 1.00 44.50 274 PRO A C 1
ATOM 2231 O O . PRO A 1 274 ? 28.833 -2.688 29.368 1.00 44.50 274 PRO A O 1
ATOM 2234 N N . PHE A 1 275 ? 26.800 -2.290 28.525 1.00 41.03 275 PHE A N 1
ATOM 2235 C CA . PHE A 1 275 ? 26.362 -1.471 29.651 1.00 41.03 275 PHE A CA 1
ATOM 2236 C C . PHE A 1 275 ? 25.918 -2.427 30.764 1.00 41.03 275 PHE A C 1
ATOM 2238 O O . PHE A 1 275 ? 24.817 -2.977 30.721 1.00 41.03 275 PHE A O 1
ATOM 2245 N N . ASP A 1 276 ? 26.810 -2.656 31.727 1.00 35.91 276 ASP A N 1
ATOM 2246 C CA . ASP A 1 276 ? 26.513 -3.361 32.970 1.00 35.91 276 ASP A CA 1
ATOM 2247 C C . ASP A 1 276 ? 25.375 -2.657 33.716 1.00 35.91 276 ASP A C 1
ATOM 2249 O O . ASP A 1 276 ? 25.422 -1.465 34.035 1.00 35.91 276 ASP A O 1
ATOM 2253 N N . PHE A 1 277 ? 24.324 -3.422 33.988 1.00 36.75 277 PHE A N 1
ATOM 2254 C CA . PHE A 1 277 ? 23.127 -2.972 34.677 1.00 36.75 277 PHE A CA 1
ATOM 2255 C C . PHE A 1 277 ? 23.327 -3.132 36.190 1.00 36.75 277 PHE A C 1
ATOM 2257 O O . PHE A 1 277 ? 22.963 -4.153 36.770 1.00 36.75 277 PHE A O 1
ATOM 2264 N N . HIS A 1 278 ? 23.894 -2.119 36.849 1.00 37.62 278 HIS A N 1
ATOM 2265 C CA . HIS A 1 278 ? 23.829 -1.991 38.308 1.00 37.62 278 HIS A CA 1
ATOM 2266 C C . HIS A 1 278 ? 22.747 -0.974 38.711 1.00 37.62 278 HIS A C 1
ATOM 2268 O O . HIS A 1 278 ? 22.925 0.233 38.618 1.00 37.62 278 HIS A O 1
ATOM 2274 N N . PHE A 1 279 ? 21.609 -1.533 39.128 1.00 33.59 279 PHE A N 1
ATOM 2275 C CA . PHE A 1 279 ? 20.716 -1.113 40.216 1.00 33.59 279 PHE A CA 1
ATOM 2276 C C . PHE A 1 279 ? 20.429 0.392 40.463 1.00 33.59 279 PHE A C 1
ATOM 2278 O O . PHE A 1 279 ? 21.251 1.130 40.987 1.00 33.59 279 PHE A O 1
ATOM 2285 N N . THR A 1 280 ? 19.157 0.750 40.226 1.00 44.59 280 THR A N 1
ATOM 2286 C CA . THR A 1 280 ? 18.228 1.535 41.078 1.00 44.59 280 THR A CA 1
ATOM 2287 C C . THR A 1 280 ? 18.641 2.869 41.724 1.00 44.59 280 THR A C 1
ATOM 2289 O O . THR A 1 280 ? 19.633 2.970 42.434 1.00 44.59 280 THR A O 1
ATOM 2292 N N . SER A 1 281 ? 17.661 3.787 41.694 1.00 39.78 281 SER A N 1
ATOM 2293 C CA . SER A 1 281 ? 17.448 4.950 42.579 1.00 39.78 281 SER A CA 1
ATOM 2294 C C . SER A 1 281 ? 17.811 6.314 41.985 1.00 39.78 281 SER A C 1
ATOM 2296 O O . SER A 1 281 ? 18.845 6.882 42.307 1.00 39.78 281 SER A O 1
ATOM 2298 N N . ALA A 1 282 ? 16.918 6.857 41.143 1.00 36.66 282 ALA A N 1
ATOM 2299 C CA . ALA A 1 282 ? 16.698 8.306 40.995 1.00 36.66 282 ALA A CA 1
ATOM 2300 C C . ALA A 1 282 ? 15.503 8.607 40.059 1.00 36.66 282 ALA A C 1
ATOM 2302 O O . ALA A 1 282 ? 15.652 9.237 39.017 1.00 36.66 282 ALA A O 1
ATOM 2303 N N . ILE A 1 283 ? 14.293 8.176 40.428 1.00 40.41 283 ILE A N 1
ATOM 2304 C CA . ILE A 1 283 ? 13.056 8.835 39.970 1.00 40.41 283 ILE A CA 1
ATOM 2305 C C . ILE A 1 283 ? 12.369 9.393 41.211 1.00 40.41 283 ILE A C 1
ATOM 2307 O O . ILE A 1 283 ? 11.401 8.822 41.688 1.00 40.41 283 ILE A O 1
ATOM 2311 N N . VAL A 1 284 ? 12.893 10.491 41.757 1.00 44.47 284 VAL A N 1
ATOM 2312 C CA . VAL A 1 284 ? 12.109 11.466 42.527 1.00 44.47 284 VAL A CA 1
ATOM 2313 C C . VAL A 1 284 ? 12.775 12.832 42.336 1.00 44.47 284 VAL A C 1
ATOM 2315 O O . VAL A 1 284 ? 13.976 12.966 42.539 1.00 44.47 284 VAL A O 1
ATOM 2318 N N . SER A 1 285 ? 11.967 13.836 41.990 1.00 45.09 285 SER A N 1
ATOM 2319 C CA . SER A 1 285 ? 12.289 15.271 41.867 1.00 45.09 285 SER A CA 1
ATOM 2320 C C . SER A 1 285 ? 12.693 15.790 40.485 1.00 45.09 285 SER A C 1
ATOM 2322 O O . SER A 1 285 ? 13.831 16.190 40.256 1.00 45.09 285 SER A O 1
ATOM 2324 N N . ARG A 1 286 ? 11.694 15.960 39.607 1.00 35.44 286 ARG A N 1
ATOM 2325 C CA . ARG A 1 286 ? 11.503 17.243 38.903 1.00 35.44 286 ARG A CA 1
ATOM 2326 C C . ARG A 1 286 ? 10.095 17.356 38.318 1.00 35.44 286 ARG A C 1
ATOM 2328 O O . ARG A 1 286 ? 9.822 16.936 37.201 1.00 35.44 286 ARG A O 1
ATOM 2335 N N . VAL A 1 287 ? 9.206 17.946 39.110 1.00 44.81 287 VAL A N 1
ATOM 2336 C CA . VAL A 1 287 ? 7.964 18.571 38.642 1.00 44.81 287 VAL A CA 1
ATOM 2337 C C . VAL A 1 287 ? 8.337 19.951 38.083 1.00 44.81 287 VAL A C 1
ATOM 2339 O O . VAL A 1 287 ? 8.935 20.731 38.827 1.00 44.81 287 VAL A O 1
ATOM 2342 N N . PRO A 1 288 ? 8.027 20.298 36.823 1.00 40.09 288 PRO A N 1
ATOM 2343 C CA . PRO A 1 288 ? 8.104 21.681 36.377 1.00 40.09 288 PRO A CA 1
ATOM 2344 C C . PRO A 1 288 ? 6.818 22.422 36.769 1.00 40.09 288 PRO A C 1
ATOM 2346 O O . PRO A 1 288 ? 5.756 22.222 36.185 1.00 40.09 288 PRO A O 1
ATOM 2349 N N . ALA A 1 289 ? 6.929 23.290 37.774 1.00 46.38 289 ALA A N 1
ATOM 2350 C CA . ALA A 1 289 ? 5.949 24.329 38.054 1.00 46.38 289 ALA A CA 1
ATOM 2351 C C . ALA A 1 289 ? 6.248 25.543 37.161 1.00 46.38 289 ALA A C 1
ATOM 2353 O O . ALA A 1 289 ? 7.147 26.324 37.459 1.00 46.38 289 ALA A O 1
ATOM 2354 N N . SER A 1 290 ? 5.504 25.696 36.065 1.00 45.19 290 SER A N 1
ATOM 2355 C CA . SER A 1 290 ? 5.307 26.997 35.412 1.00 45.19 290 SER A CA 1
ATOM 2356 C C . SER A 1 290 ? 4.102 26.941 34.473 1.00 45.19 290 SER A C 1
ATOM 2358 O O . SER A 1 290 ? 4.250 26.646 33.290 1.00 45.19 290 SER A O 1
ATOM 2360 N N . LEU A 1 291 ? 2.913 27.196 35.023 1.00 44.28 291 LEU A N 1
ATOM 2361 C CA . LEU A 1 291 ? 1.750 27.777 34.334 1.00 44.28 291 LEU A CA 1
ATOM 2362 C C . LEU A 1 291 ? 0.670 28.110 35.381 1.00 44.28 291 LEU A C 1
ATOM 2364 O O . LEU A 1 291 ? -0.348 27.426 35.482 1.00 44.28 291 LEU A O 1
ATOM 2368 N N . LYS A 1 292 ? 0.967 29.134 36.191 1.00 39.38 292 LYS A N 1
ATOM 2369 C CA . LYS A 1 292 ? 0.091 30.129 36.843 1.00 39.38 292 LYS A CA 1
ATOM 2370 C C . LYS A 1 292 ? 0.821 30.752 38.024 1.00 39.38 292 LYS A C 1
ATOM 2372 O O . LYS A 1 292 ? 1.395 29.979 38.819 1.00 39.38 292 LYS A O 1
#

Secondary structure (DSSP, 8-state):
---HHHHHHHHHHHHHHHHHHHHHHHHHHHHHHHHHHHHHHHHHHHHHHHHHHHHHHHHHHHHHHHHHHHHHHHHHHHHHHHHHHHHHHHHHHHHHHHHHHHHHHHHHHHHHHHHHHHHHHHHHHHHHHHHHHHHHHHHHHHHHHHHHHHHHHHS-HHHHHHHHHHHS---------------------S-------HHHHHHHHHHHHHHHHHHHHHHHHHHHHHHHHHHHHHHHHHHHHHHHHHTTS--------TTHHHHHHHHHHHTTS-------------------

Radius of gyration: 60.06 Å; chains: 1; bounding box: 135×52×191 Å